Protein 3M3H (pdb70)

Foldseek 3Di:
DPLVLQLVLLVVCVVQVQKAAQLLDWDQDPVRFTDRMDGHCVSCVVPVVSLLSLLVLLLVVCCVQVVQAAEEEPCVPVSSVSNCVVVVHHYWYPVVDIGGDQAAAHEYEYEYAEQEQQVSVVSNVVSSVVRRYHYSAYEYAEYAQAPNNVVNCVVVVHDYYHSYYLVSNLVSCCVVVVDHPLSSQLSVVCSDPVRDCVSSVD

Nearest PDB structures (foldseek):
  3m3h-assembly1_A-2  TM=1.005E+00  e=3.760E-42  Bacillus anthracis str. 'Ames Ancestor'
  4rv4-assembly1_A  TM=9.865E-01  e=1.677E-37  Bacillus anthracis
  4rv4-assembly1_B  TM=9.827E-01  e=1.376E-36  Bacillus anthracis
  4rv4-assembly2_C-2  TM=9.744E-01  e=1.750E-36  Bacillus anthracis
  3dez-assembly1_B  TM=9.636E-01  e=2.095E-22  Streptococcus mutans

B-factor: mean 24.97, std 6.18, range [10.39, 59.65]

Sequence (202 aa):
QSNAMKKEIASSHLLEIGAVFLQPNDPFTWSSGMKSPIYCDNRLTLSYPKVRQTIAAGLEELIKEHFPTVEVIAGTGIAHHAAWVSSDRRMDLPMCYVRNQIEGKAEEKGQKVVVVEDDLISSTGGSSAITCVEALREAGCEVLGIVSIFTYELEAGKKEKLEAANNVASYSLLSDYSALTEEVAAEKGIIGQAETKKLQEWRKNPADEAWITA

InterPro domains:
  IPR000836 Phosphoribosyltransferase domain [PF00156] (50-152)
  IPR000836 Phosphoribosyltransferase domain [cd06223] (54-171)
  IPR004467 Orotate phosphoribosyl transferase domain [TIGR00336] (8-175)
  IPR023031 Orotate phosphoribosyltransferase [MF_01208] (1-210)
  IPR029057 Phosphoribosyltransferase-like [G3DSA:3.40.50.2020] (1-210)
  IPR029057 Phosphoribosyltransferase-like [SSF53271] (9-204)

Structure (mmCIF, N/CA/C/O backbone):
data_3M3H
#
_entry.id   3M3H
#
_cell.length_a   56.762
_cell.length_b   56.762
_cell.length_c   113.708
_cell.angle_alpha   90.00
_cell.angle_beta   90.00
_cell.angle_gamma   90.00
#
_symmetry.space_group_name_H-M   'P 41 21 2'
#
loop_
_entity.id
_entity.type
_entity.pdbx_description
1 polymer 'Orotate phosphoribosyltransferase'
2 non-polymer 'CHLORIDE ION'
3 water water
#
loop_
_atom_site.group_PDB
_atom_site.id
_atom_site.type_symbol
_atom_site.label_atom_id
_atom_site.label_alt_id
_atom_site.label_comp_id
_atom_site.label_asym_id
_atom_site.label_entity_id
_atom_site.label_seq_id
_atom_site.pdbx_PDB_ins_code
_atom_site.Cartn_x
_atom_site.Cartn_y
_atom_site.Cartn_z
_atom_site.occupancy
_atom_site.B_iso_or_equiv
_atom_site.auth_seq_id
_atom_site.auth_comp_id
_atom_site.auth_asym_id
_atom_site.auth_atom_id
_atom_site.pdbx_PDB_model_num
ATOM 1 N N . GLN A 1 21 ? 19.509 7.209 26.859 1.00 44.70 -3 GLN A N 1
ATOM 2 C CA . GLN A 1 21 ? 18.824 7.983 25.783 1.00 44.74 -3 GLN A CA 1
ATOM 3 C C . GLN A 1 21 ? 17.325 7.672 25.801 1.00 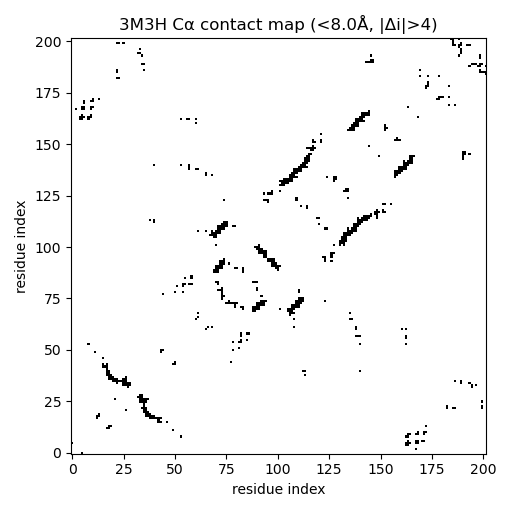44.45 -3 GLN A C 1
ATOM 4 O O . GLN A 1 21 ? 16.872 6.839 26.592 1.00 44.74 -3 GLN A O 1
ATOM 10 N N . SER A 1 22 ? 16.563 8.355 24.944 1.00 43.58 -2 SER A N 1
ATOM 11 C CA . SER A 1 22 ? 15.108 8.173 24.849 1.00 42.83 -2 SER A CA 1
ATOM 12 C C . SER A 1 22 ? 14.410 8.107 26.229 1.00 41.97 -2 SER A C 1
ATOM 13 O O . SER A 1 22 ? 14.691 8.925 27.103 1.00 41.44 -2 SER A O 1
ATOM 16 N N . ASN A 1 23 ? 13.516 7.136 26.424 1.00 40.82 -1 ASN A N 1
ATOM 17 C CA . ASN A 1 23 ? 12.745 7.022 27.678 1.00 39.51 -1 ASN A CA 1
ATOM 18 C C . ASN A 1 23 ? 13.583 7.057 28.954 1.00 37.44 -1 ASN A C 1
ATOM 19 O O . ASN A 1 23 ? 13.166 7.642 29.948 1.00 35.88 -1 ASN A O 1
ATOM 24 N N . ALA A 1 24 ? 14.749 6.416 28.928 1.00 35.43 0 ALA A N 1
ATOM 25 C CA . ALA A 1 24 ? 15.640 6.424 30.085 1.00 33.82 0 ALA A CA 1
ATOM 26 C C . ALA A 1 24 ? 16.093 7.857 30.380 1.00 31.88 0 ALA A C 1
ATOM 27 O O . ALA A 1 24 ? 16.054 8.297 31.526 1.00 31.43 0 ALA A O 1
ATOM 29 N N . MET A 1 25 ? 16.520 8.572 29.339 1.00 29.72 1 MET A N 1
ATOM 30 C CA . MET A 1 25 ? 16.974 9.952 29.487 1.00 28.25 1 MET A CA 1
ATOM 31 C C . MET A 1 25 ? 15.823 10.823 29.975 1.00 25.78 1 MET A C 1
ATOM 32 O O . MET A 1 25 ? 16.007 11.664 30.845 1.00 25.13 1 MET A O 1
ATOM 37 N N . LYS A 1 26 ? 14.639 10.641 29.396 1.00 23.95 2 LYS A N 1
ATOM 38 C CA . LYS A 1 26 ? 13.492 11.459 29.798 1.00 22.68 2 LYS A CA 1
ATOM 39 C C . LYS A 1 26 ? 13.165 11.295 31.276 1.00 21.72 2 LYS A C 1
ATOM 40 O O . LYS A 1 26 ? 12.850 12.273 31.940 1.00 21.27 2 LYS A O 1
ATOM 46 N N . LYS A 1 27 ? 13.229 10.067 31.789 1.00 22.44 3 LYS A N 1
ATOM 47 C CA . LYS A 1 27 ? 12.914 9.850 33.210 1.00 22.22 3 LYS A CA 1
ATOM 48 C C . LYS A 1 27 ? 14.041 10.348 34.099 1.00 22.38 3 LYS A C 1
ATOM 49 O O . LYS A 1 27 ? 13.787 10.949 35.119 1.00 21.59 3 LYS A O 1
ATOM 55 N N . GLU A 1 28 ? 15.287 10.149 33.677 1.00 22.60 4 GLU A N 1
ATOM 56 C CA . GLU A 1 28 ? 16.425 10.624 34.454 1.00 23.25 4 GLU A CA 1
ATOM 57 C C . GLU A 1 28 ? 16.433 12.137 34.549 1.00 21.02 4 GLU A C 1
ATOM 58 O O . GLU A 1 28 ? 16.638 12.706 35.615 1.00 20.14 4 GLU A O 1
ATOM 64 N N . ILE A 1 29 ? 16.187 12.807 33.430 1.00 19.35 5 ILE A N 1
ATOM 65 C CA . ILE A 1 29 ? 16.150 14.243 33.445 1.00 18.46 5 ILE A CA 1
ATOM 66 C C . ILE A 1 29 ? 14.960 14.743 34.269 1.00 17.62 5 ILE A C 1
ATOM 67 O O . ILE A 1 29 ? 15.107 15.663 35.060 1.00 17.27 5 ILE A O 1
ATOM 72 N N . ALA A 1 30 ? 13.789 14.136 34.114 1.00 17.33 6 ALA A N 1
ATOM 73 C CA . ALA A 1 30 ? 12.639 14.539 34.935 1.00 17.93 6 ALA A CA 1
ATOM 74 C C . ALA A 1 30 ? 12.960 14.407 36.426 1.00 18.88 6 ALA A C 1
ATOM 75 O O . ALA A 1 30 ? 12.596 15.266 37.212 1.00 19.23 6 ALA A O 1
ATOM 77 N N A SER A 1 31 ? 13.638 13.327 36.801 0.50 19.39 7 SER A N 1
ATOM 78 N N B SER A 1 31 ? 13.632 13.321 36.802 0.50 19.50 7 SER A N 1
ATOM 79 C CA A SER A 1 31 ? 14.005 13.109 38.198 0.50 19.89 7 SER A CA 1
ATOM 80 C CA B SER A 1 31 ? 14.013 13.103 38.199 0.50 20.12 7 SER A CA 1
ATOM 81 C C A SER A 1 31 ? 14.859 14.270 38.707 0.50 19.77 7 SER A C 1
ATOM 82 C C B SER A 1 31 ? 14.859 14.270 38.705 0.50 19.89 7 SER A C 1
ATOM 83 O O A SER A 1 31 ? 14.603 14.823 39.779 0.50 19.53 7 SER A O 1
ATOM 84 O O B SER A 1 31 ? 14.596 14.827 39.774 0.50 19.66 7 SER A O 1
ATOM 89 N N . HIS A 1 32 ? 15.874 14.634 37.934 1.00 19.69 8 HIS A N 1
ATOM 90 C CA . HIS A 1 32 ? 16.747 15.744 38.304 1.00 20.53 8 HIS A CA 1
ATOM 91 C C . HIS A 1 32 ? 15.970 17.046 38.409 1.00 19.57 8 HIS A C 1
ATOM 92 O O . HIS A 1 32 ? 16.173 17.812 39.353 1.00 19.91 8 HIS A O 1
ATOM 99 N N . LEU A 1 33 ? 15.092 17.320 37.438 1.00 19.46 9 LEU A N 1
ATOM 100 C CA . LEU A 1 33 ? 14.331 18.572 37.459 1.00 19.52 9 LEU A CA 1
ATOM 101 C C . LEU A 1 33 ? 13.457 18.680 38.707 1.00 20.32 9 LEU A C 1
ATOM 102 O O . LEU A 1 33 ? 13.350 19.744 39.314 1.00 21.33 9 LEU A O 1
ATOM 107 N N . LEU A 1 34 ? 12.834 17.577 39.090 1.00 20.53 10 LEU A N 1
ATOM 108 C CA . LEU A 1 34 ? 12.041 17.542 40.309 1.00 21.24 10 LEU A CA 1
ATOM 109 C C . LEU A 1 34 ? 12.935 17.731 41.539 1.00 22.50 10 LEU A C 1
ATOM 110 O O . LEU A 1 34 ? 12.618 18.526 42.444 1.00 22.76 10 LEU A O 1
ATOM 115 N N . GLU A 1 35 ? 14.045 17.005 41.562 1.00 23.58 11 GLU A N 1
ATOM 116 C CA . GLU A 1 35 ? 14.989 17.046 42.681 1.00 24.97 11 GLU A CA 1
ATOM 117 C C . GLU A 1 35 ? 15.580 18.435 42.950 1.00 25.35 11 GLU A C 1
ATOM 118 O O . GLU A 1 35 ? 15.706 18.856 44.119 1.00 26.49 11 GLU A O 1
ATOM 124 N N . ILE A 1 36 ? 15.895 19.179 41.902 1.00 24.87 12 ILE A N 1
ATOM 125 C CA . ILE A 1 36 ? 16.477 20.507 42.091 1.00 26.16 12 ILE A CA 1
ATOM 126 C C . ILE A 1 36 ? 15.426 21.623 42.184 1.00 26.53 12 ILE A C 1
ATOM 127 O O . ILE A 1 36 ? 15.776 22.780 42.398 1.00 28.91 12 ILE A O 1
ATOM 132 N N . GLY A 1 37 ? 14.151 21.285 42.021 1.00 26.35 13 GLY A N 1
ATOM 133 C CA . GLY A 1 37 ? 13.069 22.273 42.106 1.00 26.02 13 GLY A CA 1
ATOM 134 C C . GLY A 1 37 ? 12.849 23.103 40.852 1.00 25.74 13 GLY A C 1
ATOM 135 O O . GLY A 1 37 ? 12.270 24.190 40.922 1.00 27.52 13 GLY A O 1
ATOM 136 N N . ALA A 1 38 ? 13.303 22.602 39.704 1.00 24.14 14 ALA A N 1
ATOM 137 C CA . ALA A 1 38 ? 13.129 23.288 38.431 1.00 23.53 14 ALA A CA 1
ATOM 138 C C . ALA A 1 38 ? 11.727 23.044 37.850 1.00 23.20 14 ALA A C 1
ATOM 139 O O . ALA A 1 38 ? 11.289 23.755 36.950 1.00 23.82 14 ALA A O 1
ATOM 141 N N . VAL A 1 39 ? 11.042 22.003 38.322 1.00 23.08 15 VAL A N 1
ATOM 142 C CA . VAL A 1 39 ? 9.638 21.775 37.932 1.00 23.23 15 VAL A CA 1
ATOM 143 C C . VAL A 1 39 ? 8.864 21.491 39.214 1.00 24.53 15 VAL A C 1
ATOM 144 O O . VAL A 1 39 ? 9.335 20.710 40.042 1.00 23.92 15 VAL A O 1
ATOM 148 N N . PHE A 1 40 ? 7.724 22.168 39.403 1.00 25.31 16 PHE A N 1
ATOM 149 C CA . PHE A 1 40 ? 6.870 21.955 40.578 1.00 26.87 16 PHE A CA 1
ATOM 150 C C . PHE A 1 40 ? 5.547 21.380 40.126 1.00 25.55 16 PHE A C 1
ATOM 151 O O . PHE A 1 40 ? 5.051 21.734 39.051 1.00 23.74 16 PHE A O 1
ATOM 159 N N . LEU A 1 41 ? 4.952 20.531 40.969 1.00 25.31 17 LEU A N 1
ATOM 160 C CA . LEU A 1 41 ? 3.622 19.976 40.723 1.00 25.57 17 LEU A CA 1
ATOM 161 C C . LEU A 1 41 ? 2.741 20.190 41.938 1.00 26.06 17 LEU A C 1
ATOM 162 O O . LEU A 1 41 ? 3.136 19.865 43.060 1.00 27.00 17 LEU A O 1
ATOM 167 N N . GLN A 1 42 ? 1.544 20.705 41.705 1.00 25.53 18 GLN A N 1
ATOM 168 C CA . GLN A 1 42 ? 0.551 20.931 42.752 1.00 25.82 18 GLN A CA 1
ATOM 169 C C . GLN A 1 42 ? -0.845 20.724 42.148 1.00 24.41 18 GLN A C 1
ATOM 170 O O . GLN A 1 42 ? -1.623 21.663 42.055 1.00 22.99 18 GLN A O 1
ATOM 176 N N . PRO A 1 43 ? -1.174 19.488 41.732 1.00 23.67 19 PRO A N 1
ATOM 177 C CA . PRO A 1 43 ? -2.478 19.275 41.102 1.00 23.30 19 PRO A CA 1
ATOM 178 C C . PRO A 1 43 ? -3.699 19.510 42.019 1.00 23.18 19 PRO A C 1
ATOM 179 O O . PRO A 1 43 ? -4.773 19.850 41.530 1.00 22.69 19 PRO A O 1
ATOM 183 N N . ASN A 1 44 ? -3.530 19.330 43.326 1.00 22.95 20 ASN A N 1
ATOM 184 C CA . ASN A 1 44 ? -4.631 19.537 44.285 1.00 24.62 20 ASN A CA 1
ATOM 185 C C . ASN A 1 44 ? -4.768 20.976 44.767 1.00 25.01 20 ASN A C 1
ATOM 186 O O . ASN A 1 44 ? -5.740 21.310 45.437 1.00 24.82 20 ASN A O 1
ATOM 191 N N . ASP A 1 45 ? -3.812 21.829 44.392 1.00 25.92 21 ASP A N 1
ATOM 192 C CA . ASP A 1 45 ? -3.789 23.236 44.799 1.00 26.67 21 ASP A CA 1
ATOM 193 C C . ASP A 1 45 ? -3.189 24.012 43.633 1.00 25.49 21 ASP A C 1
ATOM 194 O O . ASP A 1 45 ? -2.030 24.430 43.669 1.00 25.74 21 ASP A O 1
ATOM 199 N N . PRO A 1 46 ? -3.984 24.189 42.585 1.00 24.80 22 PRO A N 1
ATOM 200 C CA . PRO A 1 46 ? -3.488 24.754 41.330 1.00 23.86 22 PRO A CA 1
ATOM 201 C C . PRO A 1 46 ? -2.725 26.060 41.436 1.00 23.29 22 PRO A C 1
ATOM 202 O O . PRO A 1 46 ? -3.102 26.936 42.236 1.00 22.75 22 PRO A O 1
ATOM 206 N N . PHE A 1 47 ? -1.670 26.177 40.625 1.00 21.16 23 PHE A N 1
ATOM 207 C CA . PHE A 1 47 ? -0.919 27.416 40.485 1.00 21.18 23 PHE A CA 1
ATOM 208 C C . PHE A 1 47 ? -1.744 28.306 39.580 1.00 21.08 23 PHE A C 1
ATOM 209 O O . PHE A 1 47 ? -2.574 27.816 38.835 1.00 19.47 23 PHE A O 1
ATOM 217 N N . THR A 1 48 ? -1.507 29.609 39.645 1.00 21.22 24 THR A N 1
ATOM 218 C CA . THR A 1 48 ? -2.086 30.549 38.699 1.00 20.94 24 THR A CA 1
ATOM 219 C C . THR A 1 48 ? -0.907 31.148 37.949 1.00 20.90 24 THR A C 1
ATOM 220 O O . THR A 1 48 ? -0.064 31.799 38.546 1.00 20.63 24 THR A O 1
ATOM 224 N N . TRP A 1 49 ? -0.823 30.891 36.648 1.00 19.93 25 TRP A N 1
ATOM 225 C CA . TRP A 1 49 ? 0.238 31.436 35.825 1.00 19.87 25 TRP A CA 1
ATOM 226 C C . TRP A 1 49 ? 0.053 32.947 35.592 1.00 20.86 25 TRP A C 1
ATOM 227 O O . TRP A 1 49 ? -0.998 33.512 35.862 1.00 20.99 25 TRP A O 1
ATOM 238 N N . SER A 1 50 ? 1.071 33.598 35.037 1.00 21.80 26 SER A N 1
ATOM 239 C CA . SER A 1 50 ? 0.993 35.042 34.817 1.00 23.12 26 SER A CA 1
ATOM 240 C C . SER A 1 50 ? -0.164 35.434 33.880 1.00 23.67 26 SER A C 1
ATOM 241 O O . SER A 1 50 ? -0.644 36.557 33.921 1.00 23.47 26 SER A O 1
ATOM 244 N N . SER A 1 51 ? -0.621 34.497 33.058 1.00 23.72 27 SER A N 1
ATOM 245 C CA . SER A 1 51 ? -1.726 34.766 32.134 1.00 23.90 27 SER A CA 1
ATOM 246 C C . SER A 1 51 ? -3.061 34.731 32.868 1.00 24.41 27 SER A C 1
ATOM 247 O O . SER A 1 51 ? -4.079 35.264 32.386 1.00 24.74 27 SER A O 1
ATOM 250 N N . GLY A 1 52 ? -3.044 34.129 34.051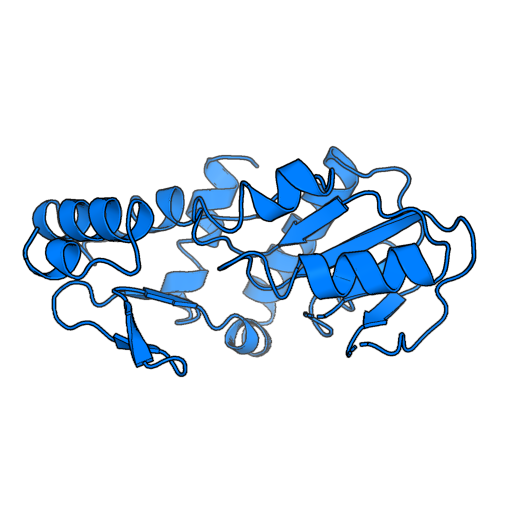 1.00 23.52 28 GLY A N 1
ATOM 251 C CA . GLY A 1 52 ? -4.235 33.952 34.871 1.00 24.21 28 GLY A CA 1
ATOM 252 C C . GLY A 1 52 ? -4.734 32.519 34.783 1.00 24.33 28 GLY A C 1
ATOM 253 O O . GLY A 1 52 ? -5.658 32.132 35.497 1.00 25.29 28 GLY A O 1
ATOM 254 N N . MET A 1 53 ? -4.120 31.720 33.918 1.00 24.14 29 MET A N 1
ATOM 255 C CA . MET A 1 53 ? -4.554 30.341 33.756 1.00 24.54 29 MET A CA 1
ATOM 256 C C . MET A 1 53 ? -4.115 29.475 34.921 1.00 23.21 29 MET A C 1
ATOM 257 O O . MET A 1 53 ? -2.988 29.589 35.399 1.00 23.71 29 MET A O 1
ATOM 262 N N . LYS A 1 54 ? -5.024 28.615 35.375 1.00 22.98 30 LYS A N 1
ATOM 263 C CA . LYS A 1 54 ? -4.734 27.683 36.456 1.00 23.16 30 LYS A CA 1
ATOM 264 C C . LYS A 1 54 ? -3.955 26.501 35.868 1.00 21.91 30 LYS A C 1
ATOM 265 O O . LYS A 1 54 ? -4.236 26.058 34.770 1.00 23.67 30 LYS A O 1
ATOM 271 N N . SER A 1 55 ? -2.988 25.989 36.611 1.00 20.22 31 SER A N 1
ATOM 272 C CA . SER A 1 55 ? -2.173 24.895 36.150 1.00 19.53 31 SER A CA 1
ATOM 273 C C . SER A 1 55 ? -1.690 24.044 37.302 1.00 18.99 31 SER A C 1
ATOM 274 O O . SER A 1 55 ? -1.422 24.551 38.399 1.00 19.68 31 SER A O 1
ATOM 277 N N . PRO A 1 56 ? -1.569 22.738 37.068 1.00 18.72 32 PRO A N 1
ATOM 278 C CA . PRO A 1 56 ? -1.019 21.864 38.113 1.00 19.15 32 PRO A CA 1
ATOM 279 C C . PRO A 1 56 ? 0.506 21.834 38.080 1.00 19.65 32 PRO A C 1
ATOM 280 O O . PRO A 1 56 ? 1.134 21.206 38.941 1.00 20.51 32 PRO A O 1
ATOM 284 N N . ILE A 1 57 ? 1.091 22.511 37.101 1.00 19.57 33 ILE A N 1
ATOM 285 C CA . ILE A 1 57 ? 2.540 22.450 36.893 1.00 19.00 33 ILE A CA 1
ATOM 286 C C . ILE A 1 57 ? 3.176 23.800 36.568 1.00 19.26 33 ILE A C 1
ATOM 287 O O . ILE A 1 57 ? 2.546 24.689 35.996 1.00 18.22 33 ILE A O 1
ATOM 292 N N . TYR A 1 58 ? 4.416 23.961 36.988 1.00 18.92 34 TYR A N 1
ATOM 293 C CA . TYR A 1 58 ? 5.216 25.102 36.576 1.00 19.59 34 TYR A CA 1
ATOM 294 C C . TYR A 1 58 ? 6.650 24.648 36.397 1.00 21.28 34 TYR A C 1
ATOM 295 O O . TYR A 1 58 ? 7.185 23.906 37.228 1.00 22.09 34 TYR A O 1
ATOM 304 N N . CYS A 1 59 ? 7.254 25.100 35.299 1.00 21.87 35 CYS A N 1
ATOM 305 C CA . CYS A 1 59 ? 8.642 24.767 34.986 1.00 23.80 35 CYS A CA 1
ATOM 306 C C . CYS A 1 59 ? 9.461 26.047 34.915 1.00 22.88 35 CYS A C 1
ATOM 307 O O . CYS A 1 59 ? 9.076 27.004 34.239 1.00 23.15 35 CYS A O 1
ATOM 310 N N . ASP A 1 60 ? 10.540 26.113 35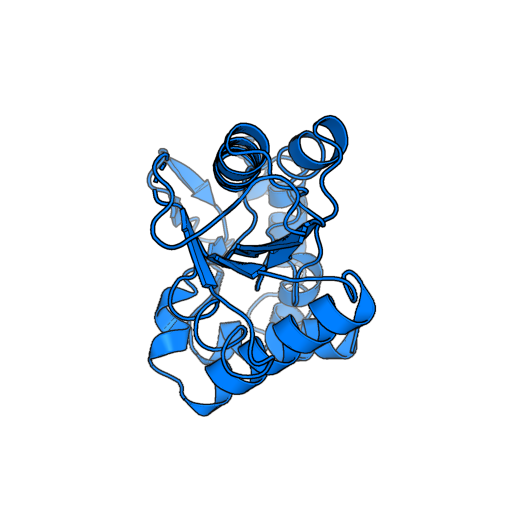.691 1.00 22.84 36 ASP A N 1
ATOM 311 C CA . ASP A 1 60 ? 11.471 27.236 35.586 1.00 23.57 36 ASP A CA 1
ATOM 312 C C . ASP A 1 60 ? 12.894 26.691 35.511 1.00 21.90 36 ASP A C 1
ATOM 313 O O . ASP A 1 60 ? 13.561 26.456 36.519 1.00 20.97 36 ASP A O 1
ATOM 318 N N . ASN A 1 61 ? 13.350 26.467 34.285 1.00 22.28 37 ASN A N 1
ATOM 319 C CA . ASN A 1 61 ? 14.679 25.937 34.077 1.00 22.14 37 ASN A CA 1
ATOM 320 C C . ASN A 1 61 ? 15.790 26.926 34.343 1.00 21.86 37 ASN A C 1
ATOM 321 O O . ASN A 1 61 ? 16.956 26.569 34.226 1.00 22.08 37 ASN A O 1
ATOM 326 N N . ARG A 1 62 ? 15.460 28.170 34.695 1.00 21.45 38 ARG A N 1
ATOM 327 C CA . ARG A 1 62 ? 16.506 29.115 35.079 1.00 21.97 38 ARG A CA 1
ATOM 328 C C . ARG A 1 62 ? 17.217 28.581 36.330 1.00 21.34 38 ARG A C 1
ATOM 329 O O . ARG A 1 62 ? 18.390 28.872 36.563 1.00 19.25 38 ARG A O 1
ATOM 337 N N . LEU A 1 63 ? 16.521 27.763 37.114 1.00 22.56 39 LEU A N 1
ATOM 338 C CA . LEU A 1 63 ? 17.105 27.213 38.338 1.00 23.88 39 LEU A CA 1
ATOM 339 C C . LEU A 1 63 ? 18.246 26.234 38.056 1.00 24.04 39 LEU A C 1
ATOM 340 O O . LEU A 1 63 ? 19.114 26.024 38.916 1.00 23.28 39 LEU A O 1
ATOM 345 N N . THR A 1 64 ? 18.273 25.648 36.864 1.00 23.86 40 THR A N 1
ATOM 346 C CA . THR A 1 64 ? 19.354 24.728 36.519 1.00 24.95 40 THR A CA 1
ATOM 347 C C . THR A 1 64 ? 20.709 25.437 36.502 1.00 24.58 40 THR A C 1
ATOM 348 O O . THR A 1 64 ? 21.750 24.787 36.598 1.00 25.56 40 THR A O 1
ATOM 352 N N . LEU A 1 65 ? 20.695 26.759 36.350 1.00 24.29 41 LEU A N 1
ATOM 353 C CA . LEU A 1 65 ? 21.949 27.518 36.339 1.00 24.28 41 LEU A CA 1
ATOM 354 C C . LEU A 1 65 ? 22.762 27.341 37.625 1.00 23.96 41 LEU A C 1
ATOM 355 O O . LEU A 1 65 ? 23.995 27.425 37.592 1.00 23.84 41 LEU A O 1
ATOM 360 N N . SER A 1 66 ? 22.083 27.084 38.742 1.00 22.38 42 SER A N 1
ATOM 361 C CA . SER A 1 66 ? 22.734 26.953 40.046 1.00 23.07 42 SER A CA 1
ATOM 362 C C . SER A 1 66 ? 23.327 25.561 40.340 1.00 21.95 42 SER A C 1
ATOM 363 O O . SER A 1 66 ? 23.946 25.357 41.390 1.00 21.89 42 SER A O 1
ATOM 366 N N . TYR A 1 67 ? 23.116 24.621 39.426 1.00 20.91 43 TYR A N 1
ATOM 367 C CA . TYR A 1 67 ? 23.498 23.213 39.589 1.00 21.03 43 TYR A CA 1
ATOM 368 C C . TYR A 1 67 ? 24.509 22.816 38.512 1.00 21.71 43 TYR A C 1
ATOM 369 O O . TYR A 1 67 ? 24.118 22.382 37.417 1.00 20.90 43 TYR A O 1
ATOM 378 N N . PRO A 1 68 ? 25.806 22.956 38.828 1.00 21.28 44 PRO A N 1
ATOM 379 C CA . PRO A 1 68 ? 26.838 22.723 37.793 1.00 22.37 44 PRO A CA 1
ATOM 380 C C . PRO A 1 68 ? 26.818 21.348 37.123 1.00 23.26 44 PRO A C 1
ATOM 381 O O . PRO A 1 68 ? 27.042 21.244 35.906 1.00 24.24 44 PRO A O 1
ATOM 385 N N . LYS A 1 69 ? 26.514 20.295 37.867 1.00 22.01 45 LYS A N 1
ATOM 386 C CA . LYS A 1 69 ? 26.544 18.984 37.255 1.00 22.73 45 LYS A CA 1
ATOM 387 C C . LYS A 1 69 ? 25.250 18.708 36.516 1.00 21.99 45 LYS A C 1
ATOM 388 O O . LYS A 1 69 ? 25.264 18.213 35.403 1.00 21.82 45 LYS A O 1
ATOM 394 N N . VAL A 1 70 ? 24.121 19.033 37.131 1.00 20.13 46 VAL A N 1
ATOM 395 C CA . VAL A 1 70 ? 22.834 18.801 36.463 1.00 20.71 46 VAL A CA 1
ATOM 396 C C . VAL A 1 70 ? 22.742 19.586 35.159 1.00 20.86 46 VAL A C 1
ATOM 397 O O . VAL A 1 70 ? 22.290 19.057 34.130 1.00 20.92 46 VAL A O 1
ATOM 401 N N . ARG A 1 71 ? 23.193 20.837 35.171 1.00 20.78 47 ARG A N 1
ATOM 402 C CA . ARG A 1 71 ? 23.102 21.664 33.966 1.00 21.21 47 ARG A CA 1
ATOM 403 C C . ARG A 1 71 ? 24.003 21.094 32.881 1.00 21.91 47 ARG A C 1
ATOM 404 O O . ARG A 1 71 ? 23.671 21.209 31.717 1.00 21.15 47 ARG A O 1
ATOM 412 N N . GLN A 1 72 ? 25.138 20.490 33.262 1.00 22.32 48 GLN A N 1
ATOM 413 C CA . GLN A 1 72 ? 26.057 19.854 32.283 1.00 23.62 48 GLN A CA 1
ATOM 414 C C . GLN A 1 72 ? 25.433 18.592 31.672 1.00 22.92 48 GLN A C 1
ATOM 415 O O . GLN A 1 72 ? 25.609 18.298 30.474 1.00 22.99 48 GLN A O 1
ATOM 421 N N . THR A 1 73 ? 24.705 17.847 32.502 1.00 21.76 49 THR A N 1
ATOM 422 C CA . THR A 1 73 ? 24.013 16.632 32.059 1.00 21.54 49 THR A CA 1
ATOM 423 C C . THR A 1 73 ? 22.947 17.058 31.057 1.00 21.64 49 THR A C 1
ATOM 424 O O . THR A 1 73 ? 22.754 16.403 30.036 1.00 21.64 49 THR A O 1
ATOM 428 N N . ILE A 1 74 ? 22.280 18.182 31.343 1.00 20.15 50 ILE A N 1
ATOM 429 C CA . ILE A 1 74 ? 21.277 18.717 30.422 1.00 20.47 50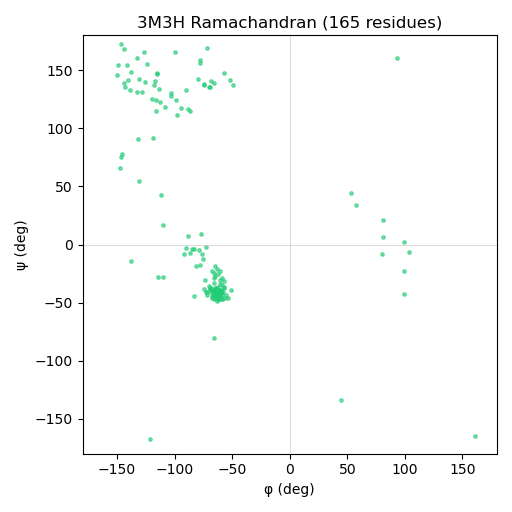 ILE A CA 1
ATOM 430 C C . ILE A 1 74 ? 21.939 19.174 29.121 1.00 20.79 50 ILE A C 1
ATOM 431 O O . ILE A 1 74 ? 21.476 18.837 28.029 1.00 21.28 50 ILE A O 1
ATOM 436 N N . ALA A 1 75 ? 23.038 19.910 29.218 1.00 21.48 51 ALA A N 1
ATOM 437 C CA . ALA A 1 75 ? 23.685 20.409 28.007 1.00 22.14 51 ALA A CA 1
ATOM 438 C C . ALA A 1 75 ? 24.197 19.245 27.173 1.00 22.03 51 ALA A C 1
ATOM 439 O O . ALA A 1 75 ? 24.112 19.270 25.946 1.00 22.22 51 ALA A O 1
ATOM 441 N N . ALA A 1 76 ? 24.722 18.213 27.818 1.00 20.68 52 ALA A N 1
ATOM 442 C CA . ALA A 1 76 ? 25.204 17.034 27.085 1.00 21.82 52 ALA A CA 1
ATOM 443 C C . ALA A 1 76 ? 24.046 16.327 26.375 1.00 21.20 52 ALA A C 1
ATOM 444 O O . ALA A 1 76 ? 24.186 15.852 25.247 1.00 21.34 52 ALA A O 1
ATOM 446 N N . GLY A 1 77 ? 22.888 16.292 27.035 1.00 20.83 53 GLY A N 1
ATOM 447 C CA . GLY A 1 77 ? 21.702 15.700 26.469 1.00 20.73 53 GLY A CA 1
ATOM 448 C C . GLY A 1 77 ? 21.209 16.475 25.272 1.00 21.25 53 GLY A C 1
ATOM 449 O O . GLY A 1 77 ? 20.809 15.867 24.274 1.00 19.69 53 GLY A O 1
ATOM 450 N N . LEU A 1 78 ? 21.237 17.816 25.365 1.00 20.33 54 LEU A N 1
ATOM 451 C CA . LEU A 1 78 ? 20.803 18.665 24.235 1.00 20.31 54 LEU A CA 1
ATOM 452 C C . LEU A 1 78 ? 21.747 18.450 23.053 1.00 20.24 54 LEU A C 1
ATOM 453 O O . LEU A 1 78 ? 21.314 18.346 21.916 1.00 20.14 54 LEU A O 1
ATOM 458 N N . GLU A 1 79 ? 23.039 18.388 23.345 1.00 20.13 55 GLU A N 1
ATOM 459 C CA . GLU A 1 79 ? 24.051 18.133 22.313 1.00 21.09 55 GLU A CA 1
ATOM 460 C C . GLU A 1 79 ? 23.786 16.800 21.632 1.00 21.02 55 GLU A C 1
ATOM 461 O O . GLU A 1 79 ? 23.889 16.692 20.401 1.00 20.28 55 GLU A O 1
ATOM 467 N N . GLU A 1 80 ? 23.452 15.779 22.421 1.00 21.43 56 GLU A N 1
ATOM 468 C CA . GLU A 1 80 ? 23.163 14.455 21.873 1.00 21.65 56 GLU A CA 1
ATOM 469 C C . GLU A 1 80 ? 21.923 14.522 20.979 1.00 20.56 56 GLU A C 1
ATOM 470 O O . GLU A 1 80 ? 21.925 13.940 19.897 1.00 20.89 56 GLU A O 1
ATOM 476 N N . LEU A 1 81 ? 20.873 15.232 21.408 1.00 20.31 57 LEU A N 1
ATOM 477 C CA . LEU A 1 81 ? 19.692 15.398 20.538 1.00 19.49 57 LEU A CA 1
ATOM 478 C C . LEU A 1 81 ? 20.072 16.056 19.202 1.00 20.42 57 LEU A C 1
ATOM 479 O O . LEU A 1 81 ? 19.569 15.670 18.149 1.00 19.21 57 LEU A O 1
ATOM 484 N N . ILE A 1 82 ? 20.953 17.053 19.241 1.00 20.06 58 ILE A N 1
ATOM 485 C CA . ILE A 1 82 ? 21.369 17.761 18.008 1.00 19.91 58 ILE A CA 1
ATOM 486 C C . ILE A 1 82 ? 22.167 16.829 17.098 1.00 20.52 58 ILE A C 1
ATOM 487 O O . ILE A 1 82 ? 21.932 16.776 15.906 1.00 20.74 58 ILE A O 1
ATOM 492 N N . LYS A 1 83 ? 23.094 16.073 17.675 1.00 21.10 59 LYS A N 1
ATOM 493 C CA . LYS A 1 83 ? 23.891 15.123 16.903 1.00 22.28 59 LYS A CA 1
ATOM 494 C C . LYS A 1 83 ? 23.020 14.034 16.287 1.00 21.62 59 LYS A C 1
ATOM 495 O O . LYS A 1 83 ? 23.261 13.584 15.165 1.00 23.15 59 LYS A O 1
ATOM 501 N N . GLU A 1 84 ? 22.014 13.601 17.038 1.00 21.46 60 GLU A N 1
ATOM 502 C CA . GLU A 1 84 ? 21.106 12.555 16.600 1.00 20.30 60 GLU A CA 1
ATOM 503 C C . GLU A 1 84 ? 20.169 13.008 15.512 1.00 20.58 60 GLU A C 1
ATOM 504 O O . GLU A 1 84 ? 19.906 12.270 14.560 1.00 20.30 60 GLU A O 1
ATOM 510 N N . HIS A 1 85 ? 19.627 14.209 15.669 1.00 19.81 61 HIS A N 1
ATOM 511 C CA . HIS A 1 85 ? 18.560 14.669 14.794 1.00 19.29 61 HIS A CA 1
ATOM 512 C C . HIS A 1 85 ? 18.896 15.797 13.813 1.00 19.08 61 HIS A C 1
ATOM 513 O O . HIS A 1 85 ? 18.228 15.897 12.782 1.00 19.49 61 HIS A O 1
ATOM 520 N N . PHE A 1 86 ? 19.862 16.654 14.157 1.00 19.88 62 PHE A N 1
ATOM 521 C CA . PHE A 1 86 ? 20.228 17.835 13.350 1.00 20.31 62 PHE A CA 1
ATOM 522 C C . PHE A 1 86 ? 21.748 17.901 13.145 1.00 21.86 62 PHE A C 1
ATOM 523 O O . PHE A 1 86 ? 22.378 18.930 13.438 1.00 21.36 62 PHE A O 1
ATOM 531 N N . PRO A 1 87 ? 22.344 16.813 12.618 1.00 23.19 63 PRO A N 1
ATOM 532 C CA . PRO A 1 87 ? 23.805 16.729 12.561 1.00 23.35 63 PRO A CA 1
ATOM 533 C C . PRO A 1 87 ? 24.541 17.728 11.675 1.00 23.74 63 PRO A C 1
ATOM 534 O O . PRO A 1 87 ? 25.743 17.926 11.889 1.00 23.48 63 PRO A O 1
ATOM 538 N N . THR A 1 88 ? 23.845 18.358 10.731 1.00 23.04 64 THR A N 1
ATOM 539 C CA . THR A 1 88 ? 24.466 19.335 9.822 1.00 23.26 64 THR A CA 1
ATOM 540 C C . THR A 1 88 ? 24.460 20.770 10.385 1.00 22.80 64 THR A C 1
ATOM 541 O O . THR A 1 88 ? 24.827 21.735 9.688 1.00 21.07 64 THR A O 1
ATOM 545 N N . VAL A 1 89 ? 24.048 20.902 11.644 1.00 22.26 65 VAL A N 1
ATOM 546 C CA . VAL A 1 89 ? 23.992 22.212 12.315 1.00 21.83 65 VAL A CA 1
ATOM 547 C C . VAL A 1 89 ? 25.291 23.016 12.166 1.00 21.82 65 VAL A C 1
ATOM 548 O O . VAL A 1 89 ? 26.409 22.471 12.250 1.00 21.62 65 VAL A O 1
ATOM 552 N N . GLU A 1 90 ? 25.129 24.309 11.898 1.00 21.13 66 GLU A N 1
ATOM 553 C CA . GLU A 1 90 ? 26.230 25.255 11.801 1.00 21.19 66 GLU A CA 1
ATOM 554 C C . GLU A 1 90 ? 26.221 26.322 12.887 1.00 21.25 66 GLU A C 1
ATOM 555 O O . GLU A 1 90 ? 27.282 26.881 13.208 1.00 21.96 66 GLU A O 1
ATOM 561 N N . VAL A 1 91 ? 25.036 26.659 13.402 1.00 19.90 67 VAL A N 1
ATOM 562 C CA . VAL A 1 91 ? 24.895 27.719 14.415 1.00 20.17 67 VAL A CA 1
ATOM 563 C C . VAL A 1 91 ? 23.863 27.312 15.463 1.00 20.20 67 VAL A C 1
ATOM 564 O O . VAL A 1 91 ? 22.847 26.697 15.126 1.00 20.08 67 VAL A O 1
ATOM 568 N N . ILE A 1 92 ? 24.133 27.648 16.724 1.00 20.13 68 ILE A N 1
ATOM 569 C CA . ILE A 1 92 ? 23.194 27.409 17.813 1.00 21.06 68 ILE A CA 1
ATOM 570 C C . ILE A 1 92 ? 22.519 28.741 18.177 1.00 21.56 68 ILE A C 1
ATOM 571 O O . ILE A 1 92 ? 23.208 29.734 18.426 1.00 22.23 68 ILE A O 1
ATOM 576 N N . ALA A 1 93 ? 21.180 28.774 18.210 1.00 21.11 69 ALA A N 1
ATOM 577 C CA . ALA A 1 93 ? 20.453 29.979 18.580 1.00 21.00 69 ALA A CA 1
ATOM 578 C C . ALA A 1 93 ? 19.720 29.784 19.906 1.00 23.23 69 ALA A C 1
ATOM 579 O O . ALA A 1 93 ? 18.927 28.879 20.042 1.00 24.11 69 ALA A O 1
ATOM 581 N N . GLY A 1 94 ? 19.995 30.619 20.892 1.00 24.93 70 GLY A N 1
ATOM 582 C CA . GLY A 1 94 ? 19.252 30.519 22.146 1.00 26.28 70 GLY A CA 1
ATOM 583 C C . GLY A 1 94 ? 18.142 31.555 22.239 1.00 28.25 70 GLY A C 1
ATOM 584 O O . GLY A 1 94 ? 18.099 32.494 21.452 1.00 27.81 70 GLY A O 1
ATOM 585 N N . THR A 1 95 ? 17.226 31.367 23.190 1.00 31.36 71 THR A N 1
ATOM 586 C CA . THR A 1 95 ? 16.130 32.302 23.422 1.00 33.70 71 THR A CA 1
ATOM 587 C C . THR A 1 95 ? 15.984 32.457 24.913 1.00 34.54 71 THR A C 1
ATOM 588 O O . THR A 1 95 ? 15.741 31.445 25.575 1.00 37.48 71 THR A O 1
ATOM 592 N N . GLY A 1 99 ? 17.722 29.909 28.302 1.00 39.39 75 GLY A N 1
ATOM 593 C CA . GLY A 1 99 ? 18.009 29.518 26.935 1.00 37.87 75 GLY A CA 1
ATOM 594 C C . GLY A 1 99 ? 19.374 29.970 26.443 1.00 36.27 75 GLY A C 1
ATOM 595 O O . GLY A 1 99 ? 20.047 29.197 25.756 1.00 38.04 75 GLY A O 1
ATOM 596 N N . ILE A 1 100 ? 19.752 31.209 26.755 1.00 35.10 76 ILE A N 1
ATOM 597 C CA . ILE A 1 100 ? 21.067 31.766 26.388 1.00 33.89 76 ILE A CA 1
ATOM 598 C C . ILE A 1 100 ? 22.165 30.961 27.078 1.00 30.38 76 ILE A C 1
ATOM 599 O O . ILE A 1 100 ? 23.127 30.563 26.445 1.00 26.32 76 ILE A O 1
ATOM 604 N N . ALA A 1 101 ? 22.019 30.728 28.378 1.00 27.92 77 ALA A N 1
ATOM 605 C CA . ALA A 1 101 ? 23.032 29.928 29.109 1.00 25.63 77 ALA A CA 1
ATOM 606 C C . ALA A 1 101 ? 23.152 28.515 28.529 1.00 24.26 77 ALA A C 1
ATOM 607 O O . ALA A 1 101 ? 24.251 28.005 28.322 1.00 22.65 77 ALA A O 1
ATOM 609 N N A HIS A 1 102 ? 22.039 27.823 28.290 0.50 23.71 78 HIS A N 1
ATOM 610 N N B HIS A 1 102 ? 22.006 27.891 28.293 0.50 24.06 78 HIS A N 1
ATOM 611 C CA A HIS A 1 102 ? 22.173 26.474 27.720 0.50 23.24 78 HIS A CA 1
ATOM 612 C CA B HIS A 1 102 ? 21.977 26.550 27.752 0.50 23.86 78 HIS A CA 1
ATOM 613 C C A HIS A 1 102 ? 22.671 26.489 26.286 0.50 23.37 78 HIS A C 1
ATOM 614 C C B HIS A 1 102 ? 22.580 26.493 26.337 0.50 23.75 78 HIS A C 1
ATOM 615 O O A HIS A 1 102 ? 23.427 25.611 25.877 0.50 23.22 78 HIS A O 1
ATOM 616 O O B HIS A 1 102 ? 23.334 25.583 26.014 0.50 23.68 78 HIS A O 1
ATOM 629 N N . ALA A 1 103 ? 22.273 27.494 25.518 1.00 23.53 79 ALA A N 1
ATOM 630 C CA . ALA A 1 103 ? 22.809 27.588 24.164 1.00 23.47 79 ALA A CA 1
ATOM 631 C C . ALA A 1 103 ? 24.319 27.790 24.271 1.00 21.86 79 ALA A C 1
ATOM 632 O O . ALA A 1 103 ? 25.093 27.290 23.457 1.00 22.12 79 ALA A O 1
ATOM 634 N N . ALA A 1 104 ? 24.763 28.559 25.267 1.00 21.40 80 ALA A N 1
ATOM 635 C CA . ALA A 1 104 ? 26.193 28.759 25.475 1.00 21.07 80 ALA A CA 1
ATOM 636 C C . ALA A 1 104 ? 26.910 27.452 25.795 1.00 20.35 80 ALA A C 1
ATOM 637 O O . ALA A 1 104 ? 27.951 27.134 25.204 1.00 20.46 80 ALA A O 1
ATOM 639 N N . TRP A 1 105 ? 26.347 26.669 26.710 1.00 20.71 81 TRP A N 1
ATOM 640 C CA . TRP A 1 105 ? 26.942 25.395 27.063 1.00 21.19 81 TRP A CA 1
ATOM 641 C C . TRP A 1 105 ? 26.968 24.400 25.894 1.00 21.15 81 TRP A C 1
ATOM 642 O O . TRP A 1 105 ? 27.979 23.731 25.690 1.00 23.82 81 TRP A O 1
ATOM 653 N N . VAL A 1 106 ? 25.887 24.335 25.116 1.00 21.59 82 VAL A N 1
ATOM 654 C CA . VAL A 1 106 ? 25.821 23.461 23.955 1.00 21.26 82 VAL A CA 1
ATOM 655 C C . VAL A 1 106 ? 26.800 23.912 22.871 1.00 21.50 82 VAL A C 1
ATOM 656 O O . VAL A 1 106 ? 27.573 23.107 22.344 1.00 21.34 82 VAL A O 1
ATOM 660 N N A SER A 1 107 ? 26.776 25.197 22.527 0.50 20.92 83 SER A N 1
ATOM 661 N N B SER A 1 107 ? 26.767 25.206 22.557 0.50 22.06 83 SER A N 1
ATOM 662 C CA A SER A 1 107 ? 27.658 25.687 21.464 0.50 20.51 83 SER A CA 1
ATOM 663 C CA B SER A 1 107 ? 27.644 25.779 21.535 0.50 22.73 83 SER A CA 1
ATOM 664 C C A SER A 1 107 ? 29.136 25.495 21.822 0.50 21.17 83 SER A C 1
ATOM 665 C C B SER A 1 107 ? 29.110 25.497 21.834 0.50 22.33 83 SER A C 1
ATOM 666 O O A SER A 1 107 ? 29.949 25.242 20.942 0.50 20.73 83 SER A O 1
ATOM 667 O O B SER A 1 107 ? 29.881 25.183 20.935 0.50 21.94 83 SER A O 1
ATOM 672 N N . ASP A 1 108 ? 29.498 25.605 23.102 1.00 21.71 84 ASP A N 1
ATOM 673 C CA . ASP A 1 108 ? 30.880 25.350 23.487 1.00 23.73 84 ASP A CA 1
ATOM 674 C C . ASP A 1 108 ? 31.255 23.863 23.290 1.00 23.43 84 ASP A C 1
ATOM 675 O O . ASP A 1 108 ? 32.335 23.550 22.785 1.00 22.79 84 ASP A O 1
ATOM 680 N N A ARG A 1 109 ? 30.375 22.957 23.695 0.50 24.01 85 ARG A N 1
ATOM 681 N N B ARG A 1 109 ? 30.361 22.962 23.690 0.50 23.92 85 ARG A N 1
ATOM 682 C CA A ARG A 1 109 ? 30.644 21.530 23.537 0.50 24.63 85 ARG A CA 1
ATOM 683 C CA B ARG A 1 109 ? 30.603 21.525 23.542 0.50 24.49 85 ARG A CA 1
ATOM 684 C C A ARG A 1 109 ? 30.804 21.148 22.071 0.50 23.91 85 ARG A C 1
ATOM 685 C C B ARG A 1 109 ? 30.802 21.154 22.078 0.50 23.82 85 ARG A C 1
ATOM 686 O O A ARG A 1 109 ? 31.590 20.264 21.742 0.50 24.64 85 ARG A O 1
ATOM 687 O O B ARG A 1 109 ? 31.615 20.293 21.758 0.50 24.56 85 ARG A O 1
ATOM 702 N N . MET A 1 110 ? 30.060 21.818 21.197 1.00 24.02 86 MET A N 1
ATOM 703 C CA . MET A 1 110 ? 30.111 21.532 19.777 1.00 23.54 86 MET A CA 1
ATOM 704 C C . MET A 1 110 ? 31.048 22.437 18.951 1.00 23.41 86 MET A C 1
ATOM 705 O O . MET A 1 110 ? 31.181 22.243 17.751 1.00 22.11 86 MET A O 1
ATOM 710 N N . ASP A 1 111 ? 31.699 23.404 19.601 1.00 22.88 87 ASP A N 1
ATOM 711 C CA . ASP A 1 111 ? 32.575 24.363 18.918 1.00 22.60 87 ASP A CA 1
ATOM 712 C C . ASP A 1 111 ? 31.900 25.089 17.753 1.00 22.02 87 ASP A C 1
ATOM 713 O O . ASP A 1 111 ? 32.490 25.262 16.683 1.00 21.68 87 ASP A O 1
ATOM 718 N N . LEU A 1 112 ? 30.666 25.522 18.009 1.00 21.08 88 LEU A N 1
ATOM 719 C CA . LEU A 1 112 ? 29.870 26.204 17.015 1.00 21.12 88 LEU A CA 1
ATOM 720 C C . LEU A 1 112 ? 29.558 27.640 17.392 1.00 20.25 88 LEU A C 1
ATOM 721 O O . LEU A 1 112 ? 29.385 27.964 18.561 1.00 20.42 88 LEU A O 1
ATOM 726 N N . PRO A 1 113 ? 29.459 28.505 16.377 1.00 19.39 89 PRO A N 1
ATOM 727 C CA . PRO A 1 113 ? 28.993 29.856 16.615 1.00 19.89 89 PRO A CA 1
ATOM 728 C C . PRO A 1 113 ? 27.619 29.840 17.273 1.00 20.17 89 PRO A C 1
ATOM 729 O O . PRO A 1 113 ? 26.812 28.930 17.021 1.00 20.23 89 PRO A O 1
ATOM 733 N N . MET A 1 114 ? 27.359 30.836 18.107 1.00 20.62 90 MET A N 1
ATOM 734 C CA . MET A 1 114 ? 26.080 31.004 18.736 1.00 21.23 90 MET A CA 1
ATOM 735 C C . MET A 1 114 ? 25.497 32.383 18.442 1.00 20.63 90 MET A C 1
ATOM 736 O O . MET A 1 114 ? 26.221 33.338 18.094 1.00 20.45 90 MET A O 1
ATOM 741 N N . CYS A 1 115 ? 24.169 32.460 18.528 1.00 20.31 91 CYS A N 1
ATOM 742 C CA . CYS A 1 115 ? 23.436 33.727 18.455 1.00 20.87 91 CYS A CA 1
ATOM 743 C C . CYS A 1 115 ? 22.261 33.589 19.413 1.00 21.06 91 CYS A C 1
ATOM 744 O O . CYS A 1 115 ? 22.034 32.516 19.993 1.00 21.48 91 CYS A O 1
ATOM 747 N N . TYR A 1 116 ? 21.584 34.692 19.692 1.00 22.08 92 TYR A N 1
ATOM 748 C CA . TYR A 1 116 ? 20.367 34.576 20.454 1.00 22.64 92 TYR A CA 1
ATOM 749 C C . TYR A 1 116 ? 19.346 35.542 19.932 1.00 23.16 92 TYR A C 1
ATOM 750 O O . TYR A 1 116 ? 19.667 36.563 19.314 1.00 21.90 92 TYR A O 1
ATOM 759 N N . VAL A 1 117 ? 18.110 35.163 20.181 1.00 24.41 93 VAL A N 1
ATOM 760 C CA . VAL A 1 117 ? 16.987 35.879 19.700 1.00 26.96 93 VAL A CA 1
ATOM 761 C C . VAL A 1 117 ? 16.214 36.429 20.885 1.00 29.15 93 VAL A C 1
ATOM 762 O O . VAL A 1 117 ? 15.809 35.685 21.777 1.00 30.44 93 VAL A O 1
ATOM 766 N N . ARG A 1 118 ? 16.023 37.731 20.883 1.00 32.08 94 ARG A N 1
ATOM 767 C CA . ARG A 1 118 ? 15.217 38.377 21.910 1.00 34.58 94 ARG A CA 1
ATOM 768 C C . ARG A 1 118 ? 13.778 37.909 21.762 1.00 35.34 94 ARG A C 1
ATOM 769 O O . ARG A 1 118 ? 13.310 37.697 20.634 1.00 36.40 94 ARG A O 1
ATOM 777 N N . ASN A 1 128 ? 12.236 41.242 17.665 1.00 26.52 104 ASN A N 1
ATOM 778 C CA . ASN A 1 128 ? 12.842 39.926 17.526 1.00 26.30 104 ASN A CA 1
ATOM 779 C C . ASN A 1 128 ? 14.254 39.983 16.947 1.00 26.54 104 ASN A C 1
ATOM 780 O O . ASN A 1 128 ? 14.636 39.149 16.133 1.00 26.74 104 ASN A O 1
ATOM 785 N N . GLN A 1 129 ? 15.031 40.941 17.424 1.00 25.97 105 GLN A N 1
ATOM 786 C CA . GLN A 1 129 ? 16.385 41.154 16.953 1.00 26.23 105 GLN A CA 1
ATOM 787 C C . GLN A 1 129 ? 17.290 39.979 17.314 1.00 24.44 105 GLN A C 1
ATOM 788 O O . GLN A 1 129 ? 17.188 39.400 18.388 1.00 24.21 105 GLN A O 1
ATOM 794 N N . ILE A 1 130 ? 18.141 39.619 16.373 1.00 22.87 106 ILE A N 1
ATOM 795 C CA . ILE A 1 130 ? 19.091 38.526 16.549 1.00 22.26 106 ILE A CA 1
ATOM 796 C C . ILE A 1 130 ? 20.427 39.130 16.926 1.00 22.19 106 ILE A C 1
ATOM 797 O O . ILE A 1 130 ? 20.930 40.016 16.224 1.00 22.42 106 ILE A O 1
ATOM 802 N N . GLU A 1 131 ? 20.982 38.691 18.052 1.00 22.21 107 GLU A N 1
ATOM 803 C CA . GLU A 1 131 ? 22.281 39.191 18.519 1.00 23.68 107 GLU A CA 1
ATOM 804 C C . GLU A 1 131 ? 23.289 38.124 18.197 1.00 24.54 107 GLU A C 1
ATOM 805 O O . GLU A 1 131 ? 23.072 36.965 18.516 1.00 24.07 107 GLU A O 1
ATOM 811 N N . GLY A 1 132 ? 24.395 38.512 17.572 1.00 25.25 108 GLY A N 1
ATOM 812 C CA . GLY A 1 132 ? 25.365 37.531 17.090 1.00 26.20 108 GLY A CA 1
ATOM 813 C C . GLY A 1 132 ? 24.996 37.239 15.643 1.00 28.08 108 GLY A C 1
ATOM 814 O O . GLY A 1 132 ? 23.858 37.473 15.221 1.00 29.95 108 GLY A O 1
ATOM 815 N N . LYS A 1 133 ? 25.938 36.698 14.888 1.00 28.53 109 LYS A N 1
ATOM 816 C CA . LYS A 1 133 ? 25.725 36.439 13.473 1.00 29.40 109 LYS A CA 1
ATOM 817 C C . LYS A 1 133 ? 24.725 35.317 13.167 1.00 29.35 109 LYS A C 1
ATOM 818 O O . LYS A 1 133 ? 24.746 34.266 13.773 1.00 28.59 109 LYS A O 1
ATOM 824 N N . ALA A 1 134 ? 23.842 35.569 12.210 1.00 29.30 110 ALA A N 1
ATOM 825 C CA . ALA A 1 134 ? 22.872 34.583 11.748 1.00 29.22 110 ALA A CA 1
ATOM 826 C C . ALA A 1 134 ? 22.726 34.970 10.299 1.00 29.08 110 ALA A C 1
ATOM 827 O O . ALA A 1 134 ? 21.924 35.836 9.965 1.00 29.39 110 ALA A O 1
ATOM 829 N N A GLU A 1 135 ? 23.519 34.345 9.433 0.50 28.92 111 GLU A N 1
ATOM 830 N N B GLU A 1 135 ? 23.505 34.315 9.442 0.50 28.93 111 GLU A N 1
ATOM 831 C CA A GLU A 1 135 ? 23.539 34.720 8.017 0.50 28.91 111 GLU A CA 1
ATOM 832 C CA B GLU A 1 135 ? 23.578 34.664 8.021 0.50 28.98 111 GLU A CA 1
ATOM 833 C C A GLU A 1 135 ? 22.703 33.843 7.099 0.50 28.18 111 GLU A C 1
ATOM 834 C C B GLU A 1 135 ? 22.702 33.829 7.097 0.50 28.21 111 GLU A C 1
ATOM 835 O O A GLU A 1 135 ? 22.295 32.733 7.450 0.50 27.58 111 GLU A O 1
ATOM 836 O O B GLU A 1 135 ? 22.262 32.730 7.442 0.50 27.58 111 GLU A O 1
ATOM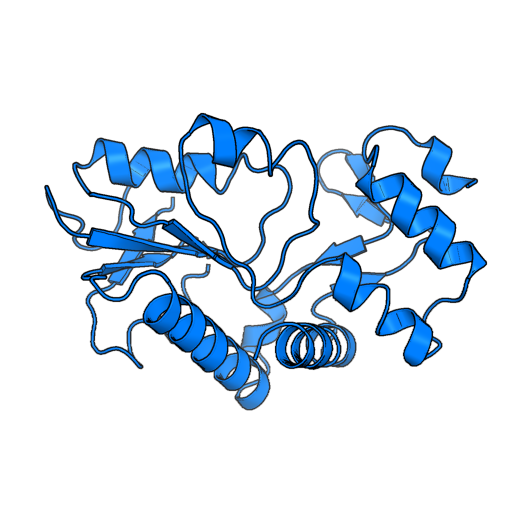 847 N N . LYS A 1 136 ? 22.463 34.372 5.906 1.00 27.73 112 LYS A N 1
ATOM 848 C CA . LYS A 1 136 ? 21.683 33.701 4.905 1.00 27.34 112 LYS A CA 1
ATOM 849 C C . LYS A 1 136 ? 22.210 32.295 4.701 1.00 25.76 112 LYS A C 1
ATOM 850 O O . LYS A 1 136 ? 23.411 32.099 4.527 1.00 25.34 112 LYS A O 1
ATOM 856 N N . GLY A 1 137 ? 21.304 31.324 4.756 1.00 24.60 113 GLY A N 1
ATOM 857 C CA . GLY A 1 137 ? 21.635 29.933 4.486 1.00 24.70 113 GLY A CA 1
ATOM 858 C C . GLY A 1 137 ? 22.283 29.112 5.571 1.00 23.53 113 GLY A C 1
ATOM 859 O O . GLY A 1 137 ? 22.454 27.897 5.408 1.00 23.28 113 GLY A O 1
ATOM 860 N N . GLN A 1 138 ? 22.675 29.753 6.667 1.00 21.88 114 GLN A N 1
ATOM 861 C CA . GLN A 1 138 ? 23.299 29.025 7.737 1.00 21.92 114 GLN A CA 1
ATOM 862 C C . GLN A 1 138 ? 22.246 28.122 8.379 1.00 20.82 114 GLN A C 1
ATOM 863 O O . GLN A 1 138 ? 21.084 28.523 8.531 1.00 21.09 114 GLN A O 1
ATOM 869 N N . LYS A 1 139 ? 22.677 26.912 8.741 1.00 19.54 115 LYS A N 1
ATOM 870 C CA . LYS A 1 139 ? 21.816 25.901 9.327 1.00 18.88 115 LYS A CA 1
ATOM 871 C C . LYS A 1 139 ? 21.816 26.097 10.835 1.00 17.66 115 LYS A C 1
ATOM 872 O O . LYS A 1 139 ? 22.852 25.943 11.507 1.00 17.76 115 LYS A O 1
ATOM 878 N N . VAL A 1 140 ? 20.643 26.425 11.362 1.00 17.66 116 VAL A N 1
ATOM 879 C CA . VAL A 1 140 ? 20.524 26.762 12.751 1.00 18.13 116 VAL A CA 1
ATOM 880 C C . VAL A 1 140 ? 19.647 25.802 13.537 1.00 18.26 116 VAL A C 1
ATOM 881 O O . VAL A 1 140 ? 18.645 25.319 13.047 1.00 18.04 116 VAL A O 1
ATOM 885 N N . VAL A 1 141 ? 20.069 25.512 14.755 1.00 18.61 117 VAL A N 1
ATOM 886 C CA . VAL A 1 141 ? 19.213 24.806 15.704 1.00 17.71 117 VAL A CA 1
ATOM 887 C C . VAL A 1 141 ? 18.894 25.742 16.834 1.00 18.87 117 VAL A C 1
ATOM 888 O O . VAL A 1 141 ? 19.802 26.370 17.386 1.00 18.72 117 VAL A O 1
ATOM 892 N N . VAL A 1 142 ? 17.620 25.796 17.211 1.00 18.15 118 VAL A N 1
ATOM 893 C CA . VAL A 1 142 ? 17.153 26.602 18.327 1.00 18.79 118 VAL A CA 1
ATOM 894 C C . VAL A 1 142 ? 17.214 25.782 19.596 1.00 19.41 118 VAL A C 1
ATOM 895 O O . VAL A 1 142 ? 16.799 24.630 19.621 1.00 20.25 118 VAL A O 1
ATOM 899 N N . VAL A 1 143 ? 17.758 26.379 20.646 1.00 19.67 119 VAL A N 1
ATOM 900 C CA . VAL A 1 143 ? 17.762 25.766 21.966 1.00 20.27 119 VAL A CA 1
ATOM 901 C C . VAL A 1 143 ? 16.760 26.562 22.824 1.00 21.22 119 VAL A C 1
ATOM 902 O O . VAL A 1 143 ? 16.908 27.781 23.024 1.00 21.49 119 VAL A O 1
ATOM 906 N N . GLU A 1 144 ? 15.719 25.875 23.285 1.00 22.16 120 GLU A N 1
ATOM 907 C CA . GLU A 1 144 ? 14.657 26.458 24.108 1.00 23.63 120 GLU A CA 1
ATOM 908 C C . GLU A 1 144 ? 14.622 25.784 25.461 1.00 22.37 120 GLU A C 1
ATOM 909 O O . GLU A 1 144 ? 14.890 24.606 25.587 1.00 22.57 120 GLU A O 1
ATOM 915 N N A ASP A 1 145 ? 14.300 26.541 26.489 0.50 22.16 121 ASP A N 1
ATOM 916 N N B ASP A 1 145 ? 14.290 26.537 26.499 0.50 22.05 121 ASP A N 1
ATOM 917 C CA A ASP A 1 145 ? 14.190 25.938 27.793 0.50 22.51 121 ASP A CA 1
ATOM 918 C CA B ASP A 1 145 ? 14.186 25.956 27.840 0.50 22.29 121 ASP A CA 1
ATOM 919 C C A ASP A 1 145 ? 12.923 25.076 27.838 0.50 21.71 121 ASP A C 1
ATOM 920 C C B ASP A 1 145 ? 12.868 25.197 28.048 0.50 21.61 121 ASP A C 1
ATOM 921 O O A ASP A 1 145 ? 12.971 23.900 28.192 0.50 21.79 121 ASP A O 1
ATOM 922 O O B ASP A 1 145 ? 12.796 24.263 28.851 0.50 21.20 121 ASP A O 1
ATOM 931 N N . LEU A 1 146 ? 11.809 25.633 27.378 1.00 21.07 122 LEU A N 1
ATOM 932 C CA . LEU A 1 146 ? 10.519 24.968 27.514 1.00 19.40 122 LEU A CA 1
ATOM 933 C C . LEU A 1 146 ? 9.653 25.188 26.309 1.00 20.75 122 LEU A C 1
ATOM 934 O O . LEU A 1 146 ? 9.639 26.294 25.790 1.00 20.15 122 LEU A O 1
ATOM 939 N N . ILE A 1 147 ? 8.931 24.154 25.888 1.00 20.73 123 ILE A N 1
ATOM 940 C CA . ILE A 1 147 ? 7.888 24.283 24.853 1.00 21.19 123 ILE A CA 1
ATOM 941 C C . ILE A 1 147 ? 6.578 24.202 25.612 1.00 21.66 123 ILE A C 1
ATOM 942 O O . ILE A 1 147 ? 6.281 23.179 26.243 1.00 19.71 123 ILE A O 1
ATOM 947 N N A SER A 1 148 ? 5.809 25.287 25.552 0.50 21.77 124 SER A N 1
ATOM 948 N N B SER A 1 148 ? 5.803 25.284 25.561 0.50 22.16 124 SER A N 1
ATOM 949 C CA A SER A 1 148 ? 4.530 25.394 26.246 0.50 21.91 124 SER A CA 1
ATOM 950 C CA B SER A 1 148 ? 4.511 25.348 26.241 0.50 22.71 124 SER A CA 1
ATOM 951 C C A SER A 1 148 ? 3.406 25.503 25.214 0.50 23.15 124 SER A C 1
ATOM 952 C C B SER A 1 148 ? 3.393 25.496 25.205 0.50 23.53 124 SER A C 1
ATOM 953 O O A SER A 1 148 ? 3.002 24.500 24.632 0.50 22.96 124 SER A O 1
ATOM 954 O O B SER A 1 148 ? 2.978 24.506 24.608 0.50 23.38 124 SER A O 1
ATOM 959 N N . THR A 1 149 ? 2.936 26.719 24.958 1.00 23.59 125 THR A N 1
ATOM 960 C CA . THR A 1 149 ? 1.852 26.940 24.005 1.00 25.39 125 THR A CA 1
ATOM 961 C C . THR A 1 149 ? 2.291 26.948 22.537 1.00 25.17 125 THR A C 1
ATOM 962 O O . THR A 1 149 ? 1.447 26.876 21.647 1.00 26.08 125 THR A O 1
ATOM 966 N N . GLY A 1 150 ? 3.595 27.061 22.301 1.00 25.43 126 GLY A N 1
ATOM 967 C CA . GLY A 1 150 ? 4.159 27.075 20.955 1.00 25.57 126 GLY A CA 1
ATOM 968 C C . GLY A 1 150 ? 4.466 28.474 20.452 1.00 25.54 126 GLY A C 1
ATOM 969 O O . GLY A 1 150 ? 5.305 28.657 19.558 1.00 24.93 126 GLY A O 1
ATOM 970 N N . GLY A 1 151 ? 3.795 29.471 21.034 1.00 25.81 127 GLY A N 1
ATOM 971 C CA . GLY A 1 151 ? 3.979 30.868 20.624 1.00 26.23 127 GLY A CA 1
ATOM 972 C C . GLY A 1 151 ? 5.411 31.357 20.648 1.00 26.29 127 GLY A C 1
ATOM 973 O O . GLY A 1 151 ? 5.909 31.891 19.658 1.00 26.17 127 GLY A O 1
ATOM 974 N N A SER A 1 152 ? 6.092 31.179 21.776 0.50 26.30 128 SER A N 1
ATOM 975 N N B SER A 1 152 ? 6.073 31.179 21.785 0.50 26.27 128 SER A N 1
ATOM 976 C CA A SER A 1 152 ? 7.467 31.655 21.915 0.50 26.78 128 SER A CA 1
ATOM 977 C CA B SER A 1 152 ? 7.455 31.595 21.936 0.50 26.66 128 SER A CA 1
ATOM 978 C C A SER A 1 152 ? 8.445 30.877 21.028 0.50 25.95 128 SER A C 1
ATOM 979 C C B SER A 1 152 ? 8.343 30.915 20.916 0.50 25.94 128 SER A C 1
ATOM 980 O O A SER A 1 152 ? 9.452 31.421 20.578 0.50 26.68 128 SER A O 1
ATOM 981 O O B SER A 1 152 ? 9.140 31.570 20.235 0.50 26.37 128 SER A O 1
ATOM 986 N N . ALA A 1 153 ? 8.155 29.605 20.777 1.00 25.52 129 ALA A N 1
ATOM 987 C CA . ALA A 1 153 ? 8.993 28.800 19.891 1.00 24.47 129 ALA A CA 1
ATOM 988 C C . ALA A 1 153 ? 8.882 29.277 18.447 1.00 24.31 129 ALA A C 1
ATOM 989 O O . ALA A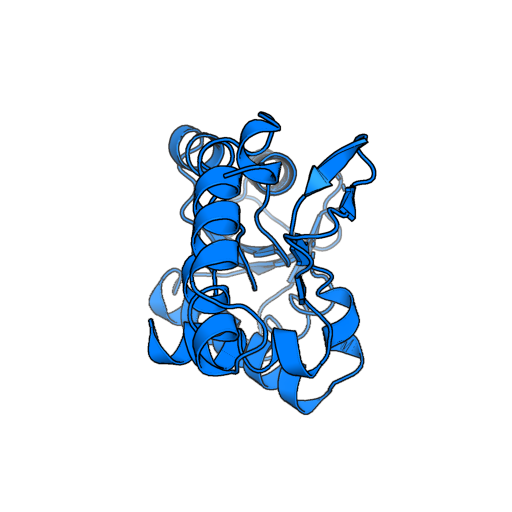 1 153 ? 9.899 29.427 17.747 1.00 23.52 129 ALA A O 1
ATOM 991 N N . ILE A 1 154 ? 7.651 29.489 18.005 1.00 22.95 130 ILE A N 1
ATOM 992 C CA . ILE A 1 154 ? 7.388 29.990 16.666 1.00 23.35 130 ILE A CA 1
ATOM 993 C C . ILE A 1 154 ? 8.001 31.378 16.503 1.00 22.83 130 ILE A C 1
ATOM 994 O O . ILE A 1 154 ? 8.603 31.662 15.484 1.00 21.38 130 ILE A O 1
ATOM 999 N N . THR A 1 155 ? 7.860 32.248 17.501 1.00 22.74 131 THR A N 1
ATOM 1000 C CA . THR A 1 155 ? 8.439 33.582 17.392 1.00 23.27 131 THR A CA 1
ATOM 1001 C C . THR A 1 155 ? 9.941 33.531 17.090 1.00 22.36 131 THR A C 1
ATOM 1002 O O . THR A 1 155 ? 10.424 34.266 16.222 1.00 21.21 131 THR A O 1
ATOM 1006 N N . CYS A 1 156 ? 10.660 32.641 17.775 1.00 23.13 132 CYS A N 1
ATOM 1007 C CA . CYS A 1 156 ? 12.101 32.486 17.583 1.00 23.47 132 CYS A CA 1
ATOM 1008 C C . CYS A 1 156 ? 12.444 31.910 16.198 1.00 22.64 132 CYS A C 1
ATOM 1009 O O . CYS A 1 156 ? 13.312 32.423 15.493 1.00 21.41 132 CYS A O 1
ATOM 1012 N N . VAL A 1 157 ? 11.734 30.863 15.790 1.00 21.49 133 VAL A N 1
ATOM 1013 C CA . VAL A 1 157 ? 11.952 30.275 14.477 1.00 21.39 133 VAL A CA 1
ATOM 1014 C C . VAL A 1 157 ? 11.694 31.291 13.376 1.00 20.84 133 VAL A C 1
ATOM 1015 O O . VAL A 1 157 ? 12.459 31.405 12.397 1.00 20.47 133 VAL A O 1
ATOM 1019 N N . GLU A 1 158 ? 10.602 32.029 13.510 1.00 20.03 134 GLU A N 1
ATOM 1020 C CA . GLU A 1 158 ? 10.258 33.007 12.490 1.00 21.16 134 GLU A CA 1
ATOM 1021 C C . GLU A 1 158 ? 11.341 34.077 12.347 1.00 19.47 134 GLU A C 1
ATOM 1022 O O . GLU A 1 158 ? 11.667 34.477 11.238 1.00 19.30 134 GLU A O 1
ATOM 1028 N N . ALA A 1 159 ? 11.928 34.522 13.460 1.00 18.75 135 ALA A N 1
ATOM 1029 C CA . ALA A 1 159 ? 12.964 35.547 13.361 1.00 18.81 135 ALA A CA 1
ATOM 1030 C C . ALA A 1 159 ? 14.144 35.029 12.561 1.00 17.99 135 ALA A C 1
ATOM 1031 O O . ALA A 1 159 ? 14.704 35.729 11.713 1.00 18.52 135 ALA A O 1
ATOM 1033 N N . LEU A 1 160 ? 14.529 33.790 12.829 1.00 17.64 136 LEU A N 1
ATOM 1034 C CA . LEU A 1 160 ? 15.661 33.204 12.135 1.00 17.78 136 LEU A CA 1
ATOM 1035 C C . LEU A 1 160 ? 15.365 32.945 10.641 1.00 18.59 136 LEU A C 1
ATOM 1036 O O . LEU A 1 160 ? 16.225 33.142 9.790 1.00 19.00 136 LEU A O 1
ATOM 1041 N N . ARG A 1 161 ? 14.156 32.498 10.326 1.00 17.90 137 ARG A N 1
ATOM 1042 C CA . ARG A 1 161 ? 13.769 32.291 8.942 1.00 18.05 137 ARG A CA 1
ATOM 1043 C C . ARG A 1 161 ? 13.744 33.636 8.218 1.00 17.86 137 ARG A C 1
ATOM 1044 O O . ARG A 1 161 ? 14.161 33.738 7.064 1.00 17.33 137 ARG A O 1
ATOM 1052 N N . GLU A 1 162 ? 13.254 34.667 8.901 1.00 18.45 138 GLU A N 1
ATOM 1053 C CA . GLU A 1 162 ? 13.194 36.004 8.309 1.00 19.24 138 GLU A CA 1
ATOM 1054 C C . GLU A 1 162 ? 14.594 36.520 7.922 1.00 19.39 138 GLU A C 1
ATOM 1055 O O . GLU A 1 162 ? 14.772 37.215 6.920 1.00 20.19 138 GLU A O 1
ATOM 1061 N N . ALA A 1 163 ? 15.585 36.134 8.714 1.00 19.91 139 ALA A N 1
ATOM 1062 C CA . ALA A 1 163 ? 16.977 36.516 8.522 1.00 20.23 139 ALA A CA 1
ATOM 1063 C C . ALA A 1 163 ? 17.637 35.733 7.394 1.00 20.63 139 ALA A C 1
ATOM 1064 O O . ALA A 1 163 ? 18.762 36.038 6.994 1.00 22.65 139 ALA A O 1
ATOM 1066 N N . GLY A 1 164 ? 16.940 34.737 6.868 1.00 20.59 140 GLY A N 1
ATOM 1067 C CA . GLY A 1 164 ? 17.454 33.942 5.761 1.00 20.54 140 GLY A CA 1
ATOM 1068 C C . GLY A 1 164 ? 18.071 32.620 6.131 1.00 21.20 140 GLY A C 1
ATOM 1069 O O . GLY A 1 164 ? 18.569 31.884 5.259 1.00 20.56 140 GLY A O 1
ATOM 1070 N N . CYS A 1 165 ? 18.030 32.306 7.416 1.00 21.00 141 CYS A N 1
ATOM 1071 C CA . CYS A 1 165 ? 18.617 31.075 7.910 1.00 21.80 141 CYS A CA 1
ATOM 1072 C C . CYS A 1 165 ? 17.729 29.880 7.625 1.00 21.39 141 CYS A C 1
ATOM 1073 O O . CYS A 1 165 ? 16.516 30.027 7.447 1.00 21.73 141 CYS A O 1
ATOM 1076 N N . GLU A 1 166 ? 18.350 28.707 7.574 1.00 21.24 142 GLU A N 1
ATOM 1077 C CA . GLU A 1 166 ? 17.635 27.457 7.452 1.00 21.37 142 GLU A CA 1
ATOM 1078 C C . GLU A 1 166 ? 17.541 26.918 8.872 1.00 20.76 142 GLU A C 1
ATOM 1079 O O . GLU A 1 166 ? 18.553 26.552 9.490 1.00 20.82 142 GLU A O 1
ATOM 1085 N N . VAL A 1 167 ? 16.339 26.901 9.423 1.00 19.93 143 VAL A N 1
ATOM 1086 C CA . VAL A 1 167 ? 16.177 26.378 10.756 1.00 18.26 143 VAL A CA 1
ATOM 1087 C C . VAL A 1 167 ? 15.981 24.859 10.659 1.00 18.94 143 VAL A C 1
ATOM 1088 O O . VAL A 1 167 ? 15.009 24.387 10.060 1.00 19.33 143 VAL A O 1
ATOM 1092 N N . LEU A 1 168 ? 16.935 24.093 11.186 1.00 17.73 144 LEU A N 1
ATOM 1093 C CA . LEU A 1 168 ? 16.849 22.635 11.160 1.00 17.35 144 LEU A CA 1
ATOM 1094 C C . LEU A 1 168 ? 15.744 22.138 12.093 1.00 17.45 144 LEU A C 1
ATOM 1095 O O . LEU A 1 168 ? 15.019 21.178 11.775 1.00 17.79 144 LEU A O 1
ATOM 1100 N N . GLY A 1 169 ? 15.627 22.808 13.229 1.00 17.42 145 GLY A N 1
ATOM 1101 C CA . GLY A 1 169 ? 14.612 22.492 14.227 1.00 17.46 145 GLY A CA 1
ATOM 1102 C C . GLY A 1 169 ? 14.962 23.058 15.582 1.00 17.75 145 GLY A C 1
ATOM 1103 O O . GLY A 1 169 ? 15.850 23.908 15.718 1.00 18.25 145 GLY A O 1
ATOM 1104 N N . ILE A 1 170 ? 14.257 22.544 16.583 1.00 18.49 146 ILE A N 1
ATOM 1105 C CA . ILE A 1 170 ? 14.397 22.979 17.954 1.00 18.05 146 ILE A CA 1
ATOM 1106 C C . ILE A 1 170 ? 14.697 21.829 18.887 1.00 18.32 146 ILE A C 1
ATOM 1107 O O . ILE A 1 170 ? 14.167 20.735 18.715 1.00 18.00 146 ILE A O 1
ATOM 1112 N N . VAL A 1 171 ? 15.592 22.066 19.836 1.00 17.31 147 VAL A N 1
ATOM 1113 C CA . VAL A 1 171 ? 15.781 21.141 20.936 1.00 17.57 147 VAL A CA 1
ATOM 1114 C C . VAL A 1 171 ? 15.423 21.903 22.214 1.00 18.86 147 VAL A C 1
ATOM 1115 O O . VAL A 1 171 ? 15.818 23.074 22.393 1.00 18.69 147 VAL A O 1
ATOM 1119 N N . SER A 1 172 ? 14.689 21.253 23.119 1.00 19.43 148 SER A N 1
ATOM 1120 C CA . SER A 1 172 ? 14.332 21.891 24.388 1.00 19.22 148 SER A CA 1
ATOM 1121 C C . SER A 1 172 ? 14.582 20.969 25.573 1.00 18.70 148 SER A C 1
ATOM 1122 O O . SER A 1 172 ? 14.695 19.742 25.428 1.00 18.10 148 SER A O 1
ATOM 1125 N N . ILE A 1 173 ? 14.679 21.569 26.755 1.00 18.54 149 ILE A N 1
ATOM 1126 C CA . ILE A 1 173 ? 14.876 20.790 27.962 1.00 17.61 149 ILE A CA 1
ATOM 1127 C C . ILE A 1 173 ? 13.577 20.064 28.322 1.00 18.16 149 ILE A C 1
ATOM 1128 O O . ILE A 1 173 ? 13.589 18.891 28.690 1.00 18.77 149 ILE A O 1
ATOM 1133 N N . PHE A 1 174 ? 12.447 20.749 28.165 1.00 18.61 150 PHE A N 1
ATOM 1134 C CA . PHE A 1 174 ? 11.160 20.215 28.628 1.00 17.31 150 PHE A CA 1
ATOM 1135 C C . PHE A 1 174 ? 10.020 20.694 27.756 1.00 17.49 150 PHE A C 1
ATOM 1136 O O . PHE A 1 174 ? 10.128 21.729 27.084 1.00 17.65 150 PHE A O 1
ATOM 1144 N N . THR A 1 175 ? 8.948 19.905 27.735 1.00 19.46 151 THR A N 1
ATOM 1145 C CA . THR A 1 175 ? 7.746 20.250 27.005 1.00 19.55 151 THR A CA 1
ATOM 1146 C C . THR A 1 175 ? 6.531 19.775 27.800 1.00 20.51 151 THR A C 1
ATOM 1147 O O . THR A 1 175 ? 6.534 18.675 28.366 1.00 21.17 151 THR A O 1
ATOM 1151 N N . TYR A 1 176 ? 5.505 20.625 27.829 1.00 20.39 152 TYR A N 1
ATOM 1152 C CA . TYR A 1 176 ? 4.252 20.277 28.473 1.00 20.76 152 TYR A CA 1
ATOM 1153 C C . TYR A 1 176 ? 3.382 19.370 27.591 1.00 21.80 152 TYR A C 1
ATOM 1154 O O . TYR A 1 176 ? 2.328 18.901 28.032 1.00 22.07 152 TYR A O 1
ATOM 1163 N N . GLU A 1 177 ? 3.829 19.117 26.357 1.00 21.54 153 GLU A N 1
ATOM 1164 C CA . GLU A 1 177 ? 3.124 18.278 25.382 1.00 21.64 153 GLU A CA 1
ATOM 1165 C C . GLU A 1 177 ? 1.711 18.771 25.077 1.00 21.81 153 GLU A C 1
ATOM 1166 O O . GLU A 1 177 ? 0.829 17.964 24.815 1.00 23.03 153 GLU A O 1
ATOM 1172 N N . LEU A 1 178 ? 1.500 20.083 25.093 1.00 21.56 154 LEU A N 1
ATOM 1173 C CA . LEU A 1 178 ? 0.178 20.642 24.789 1.00 21.30 154 LEU A CA 1
ATOM 1174 C C . LEU A 1 178 ? -0.104 20.566 23.304 1.00 21.76 154 LEU A C 1
ATOM 1175 O O . LEU A 1 178 ? 0.765 20.854 22.468 1.00 21.53 154 LEU A O 1
ATOM 1180 N N . GLU A 1 179 ? -1.332 20.197 22.979 1.00 21.67 155 GLU A N 1
ATOM 1181 C CA . GLU A 1 179 ? -1.766 20.101 21.587 1.00 23.58 155 GLU A CA 1
ATOM 1182 C C . GLU A 1 179 ? -1.587 21.428 20.859 1.00 23.29 155 GLU A C 1
ATOM 1183 O O . GLU A 1 179 ? -1.220 21.441 19.681 1.00 23.78 155 GLU A O 1
ATOM 1189 N N . ALA A 1 180 ? -1.834 22.550 21.542 1.00 24.06 156 ALA A N 1
ATOM 1190 C CA . ALA A 1 180 ? -1.682 23.861 20.893 1.00 25.08 156 ALA A CA 1
ATOM 1191 C C . ALA A 1 180 ? -0.280 24.039 20.327 1.00 24.70 156 ALA A C 1
ATOM 1192 O O . ALA A 1 180 ? -0.106 24.497 19.189 1.00 24.60 156 ALA A O 1
ATOM 1194 N N . GLY A 1 181 ? 0.727 23.700 21.128 1.00 24.38 157 GLY A N 1
ATOM 1195 C CA . GLY A 1 181 ? 2.111 23.828 20.686 1.00 24.06 157 GLY A CA 1
ATOM 1196 C C . GLY A 1 181 ? 2.446 22.851 19.568 1.00 23.31 157 GLY A C 1
ATOM 1197 O O . GLY A 1 181 ? 3.131 23.198 18.611 1.00 23.12 157 GLY A O 1
ATOM 1198 N N A LYS A 1 182 ? 1.981 21.617 19.715 0.50 23.04 158 LYS A N 1
ATOM 1199 N N B LYS A 1 182 ? 2.004 21.607 19.709 0.50 23.15 158 LYS A N 1
ATOM 1200 C CA A LYS A 1 182 ? 2.235 20.581 18.729 0.50 22.82 158 LYS A CA 1
ATOM 1201 C CA B LYS A 1 182 ? 2.264 20.601 18.690 0.50 23.04 158 LYS A CA 1
ATOM 1202 C C A LYS A 1 182 ? 1.731 21.014 17.350 0.50 22.52 158 LYS A C 1
ATOM 1203 C C B LYS A 1 182 ? 1.745 21.052 17.333 0.50 22.65 158 LYS A C 1
ATOM 1204 O O A LYS A 1 182 ? 2.458 20.912 16.362 0.50 21.71 158 LYS A O 1
ATOM 1205 O O B LYS A 1 182 ? 2.470 20.991 16.340 0.50 21.84 158 LYS A O 1
ATOM 1216 N N . GLU A 1 183 ? 0.497 21.517 17.294 1.00 21.26 159 GLU A N 1
ATOM 1217 C CA . GLU A 1 183 ? -0.102 21.966 16.034 1.00 21.56 159 GLU A CA 1
ATOM 1218 C C . GLU A 1 183 ? 0.625 23.163 15.436 1.00 20.18 159 GLU A C 1
ATOM 1219 O O . GLU A 1 183 ? 0.858 23.194 14.233 1.00 19.27 159 GLU A O 1
ATOM 1225 N N . LYS A 1 184 ? 0.981 24.148 16.260 1.00 19.73 160 LYS A N 1
ATOM 1226 C CA . LYS A 1 184 ? 1.703 25.317 15.750 1.00 19.94 160 LYS A CA 1
ATOM 1227 C C . LYS A 1 184 ? 3.019 24.904 15.084 1.00 18.84 160 LYS A C 1
ATOM 1228 O O . LYS A 1 184 ? 3.362 25.392 14.011 1.00 17.77 160 LYS A O 1
ATOM 1234 N N . LEU A 1 185 ? 3.789 24.041 15.748 1.00 18.95 161 LEU A N 1
ATOM 1235 C CA . LEU A 1 185 ? 5.080 23.574 15.199 1.00 19.72 161 LEU A CA 1
ATOM 1236 C C . LEU A 1 185 ? 4.884 22.716 13.951 1.00 19.98 161 LEU A C 1
ATOM 1237 O O . LEU A 1 185 ? 5.650 22.833 12.994 1.00 20.74 161 LEU A O 1
ATOM 1242 N N . GLU A 1 186 ? 3.864 21.853 13.944 1.00 19.81 162 GLU A N 1
ATOM 1243 C CA . GLU A 1 186 ? 3.573 21.048 12.772 1.00 20.26 162 GLU A CA 1
ATOM 1244 C C . GLU A 1 186 ? 3.223 21.948 11.587 1.00 18.38 162 GLU A C 1
ATOM 1245 O O . GLU A 1 186 ? 3.743 21.774 10.487 1.00 17.53 162 GLU A O 1
ATOM 1251 N N . ALA A 1 187 ? 2.358 22.933 11.816 1.00 16.79 163 ALA A N 1
ATOM 1252 C CA . ALA A 1 187 ? 1.912 23.801 10.724 1.00 17.02 163 ALA A CA 1
ATOM 1253 C C . ALA A 1 187 ? 3.025 24.654 10.138 1.00 16.58 163 ALA A C 1
ATOM 1254 O O . ALA A 1 187 ? 2.952 25.065 8.987 1.00 16.47 163 ALA A O 1
ATOM 1256 N N . ALA A 1 188 ? 4.022 24.983 10.952 1.00 17.67 164 ALA A N 1
ATOM 1257 C CA . ALA A 1 188 ? 5.174 25.757 10.510 1.00 18.67 164 ALA A CA 1
ATOM 1258 C C . ALA A 1 188 ? 6.310 24.849 10.000 1.00 20.36 164 ALA A C 1
ATOM 1259 O O . ALA A 1 188 ? 7.359 25.331 9.581 1.00 20.52 164 ALA A O 1
ATOM 1261 N N A ASN A 1 189 ? 6.086 23.537 10.019 0.50 20.99 165 ASN A N 1
ATOM 1262 N N B ASN A 1 189 ? 6.084 23.537 10.044 0.50 21.20 165 ASN A N 1
ATOM 1263 C CA A ASN A 1 189 ? 7.102 22.573 9.583 0.50 21.35 165 ASN A CA 1
ATOM 1264 C CA B ASN A 1 189 ? 7.074 22.541 9.609 0.50 21.78 165 ASN A CA 1
ATOM 1265 C C A ASN A 1 189 ? 8.405 22.729 10.372 0.50 22.01 165 ASN A C 1
ATOM 1266 C C B ASN A 1 189 ? 8.393 22.677 10.372 0.50 22.23 165 ASN A C 1
ATOM 1267 O O A ASN A 1 189 ? 9.488 22.874 9.792 0.50 22.11 165 ASN A O 1
ATOM 1268 O O B ASN A 1 189 ? 9.473 22.741 9.775 0.50 22.36 165 ASN A O 1
ATOM 1277 N N . VAL A 1 190 ? 8.283 22.724 11.693 1.00 21.34 166 VAL A N 1
ATOM 1278 C CA . VAL A 1 190 ? 9.436 22.839 12.585 1.00 22.09 166 VAL A CA 1
ATOM 1279 C C . VAL A 1 190 ? 9.556 21.550 13.398 1.00 21.57 166 VAL A C 1
ATOM 1280 O O . VAL A 1 190 ? 8.681 21.252 14.202 1.00 22.55 166 VAL A O 1
ATOM 1284 N N . ALA A 1 191 ? 10.640 20.807 13.187 1.00 20.79 167 ALA A N 1
ATOM 1285 C CA . ALA A 1 191 ? 10.932 19.597 13.967 1.00 21.55 167 ALA A CA 1
ATOM 1286 C C . ALA A 1 191 ? 11.315 19.988 15.380 1.00 21.14 167 ALA A C 1
ATOM 1287 O O . ALA A 1 191 ? 12.102 20.905 15.561 1.00 20.99 167 ALA A O 1
ATOM 1289 N N . SER A 1 192 ? 10.787 19.294 16.388 1.00 20.29 168 SER A N 1
ATOM 1290 C CA . SER A 1 192 ? 11.078 19.654 17.754 1.00 21.31 168 SER A CA 1
ATOM 1291 C C . SER A 1 192 ? 11.307 18.404 18.606 1.00 19.87 168 SER A C 1
ATOM 1292 O O . SER A 1 192 ? 10.542 17.443 18.533 1.00 20.75 168 SER A O 1
ATOM 1295 N N . TYR A 1 193 ? 12.371 18.413 19.398 1.00 18.61 169 TYR A N 1
ATOM 1296 C CA . TYR A 1 193 ? 12.666 17.305 20.305 1.00 17.20 169 TYR A CA 1
ATOM 1297 C C . TYR A 1 193 ? 12.942 17.880 21.690 1.00 18.35 169 TYR A C 1
ATOM 1298 O O . TYR A 1 193 ? 13.555 18.939 21.805 1.00 19.57 169 TYR A O 1
ATOM 1307 N N . SER A 1 194 ? 12.493 17.178 22.728 1.00 18.87 170 SER A N 1
ATOM 1308 C CA . SER A 1 194 ? 12.712 17.598 24.108 1.00 19.54 170 SER A CA 1
ATOM 1309 C C . SER A 1 194 ? 13.437 16.511 24.923 1.00 19.39 170 SER A C 1
ATOM 1310 O O . SER A 1 194 ? 13.227 15.304 24.715 1.00 20.62 170 SER A O 1
ATOM 1313 N N A LEU A 1 195 ? 14.309 16.923 25.844 0.50 19.37 171 LEU A N 1
ATOM 1314 N N B LEU A 1 195 ? 14.280 16.946 25.846 0.50 19.06 171 LEU A N 1
ATOM 1315 C CA A LEU A 1 195 ? 15.048 15.969 26.675 0.50 19.56 171 LEU A CA 1
ATOM 1316 C CA B LEU A 1 195 ? 15.075 16.037 26.642 0.50 19.00 171 LEU A CA 1
ATOM 1317 C C A LEU A 1 195 ? 14.121 15.202 27.586 0.50 20.26 171 LEU A C 1
ATOM 1318 C C B LEU A 1 195 ? 14.180 15.255 27.621 0.50 19.91 171 LEU A C 1
ATOM 1319 O O A LEU A 1 195 ? 14.342 14.021 27.876 0.50 20.70 171 LEU A O 1
ATOM 1320 O O B LEU A 1 195 ? 14.460 14.095 27.945 0.50 20.31 171 LEU A O 1
ATOM 1329 N N . SER A 1 196 ? 13.111 15.899 28.089 1.00 19.75 172 SER A N 1
ATOM 1330 C CA . SER A 1 196 ? 12.122 15.279 28.932 1.00 19.95 172 SER A CA 1
ATOM 1331 C C . SER A 1 196 ? 10.780 15.921 28.606 1.00 20.17 172 SER A C 1
ATOM 1332 O O . SER A 1 196 ? 10.702 16.930 27.918 1.00 19.53 172 SER A O 1
ATOM 1335 N N . ASP A 1 197 ? 9.707 15.290 29.060 1.00 20.23 173 ASP A N 1
ATOM 1336 C CA . ASP A 1 197 ? 8.358 15.797 28.781 1.00 20.91 173 ASP A CA 1
ATOM 1337 C C . ASP A 1 197 ? 7.413 15.519 29.941 1.00 20.17 173 ASP A C 1
ATOM 1338 O O . ASP A 1 197 ? 7.758 14.816 30.880 1.00 20.07 173 ASP A O 1
ATOM 1343 N N . TYR A 1 198 ? 6.220 16.085 29.829 1.00 20.17 174 TYR A N 1
ATOM 1344 C CA . TYR A 1 198 ? 5.164 15.995 30.824 1.00 19.70 174 TYR A CA 1
ATOM 1345 C C . TYR A 1 198 ? 4.834 14.553 31.191 1.00 20.12 174 TYR A C 1
ATOM 1346 O O . TYR A 1 198 ? 4.713 14.216 32.371 1.00 20.63 174 TYR A O 1
ATOM 1355 N N . SER A 1 199 ? 4.698 13.696 30.182 1.00 21.45 175 SER A N 1
ATOM 1356 C CA . SER A 1 199 ? 4.400 12.281 30.425 1.00 22.61 175 SER A CA 1
ATOM 1357 C C . SER A 1 199 ? 5.460 11.593 31.288 1.00 22.30 175 SER A C 1
ATOM 1358 O O . SER A 1 199 ? 5.132 10.885 32.247 1.00 20.36 175 SER A O 1
ATOM 1361 N N . ALA A 1 200 ? 6.734 11.798 30.959 1.00 21.62 176 ALA A N 1
ATOM 1362 C CA . ALA A 1 200 ? 7.808 11.181 31.728 1.00 21.26 176 ALA A CA 1
ATOM 1363 C C . ALA A 1 200 ? 7.845 11.729 33.141 1.00 20.97 176 ALA A C 1
ATOM 1364 O O . ALA A 1 200 ? 8.085 11.005 34.101 1.00 21.60 176 ALA A O 1
ATOM 1366 N N . LEU A 1 201 ? 7.611 13.030 33.262 1.00 19.85 177 LEU A N 1
ATOM 1367 C CA . LEU A 1 201 ? 7.665 13.654 34.561 1.00 20.30 177 LEU A CA 1
ATOM 1368 C C . LEU A 1 201 ? 6.500 13.176 35.450 1.00 19.42 177 LEU A C 1
ATOM 1369 O O . LEU A 1 201 ? 6.707 12.893 36.620 1.00 19.38 177 LEU A O 1
ATOM 1374 N N . THR A 1 202 ? 5.290 13.048 34.894 1.00 19.43 178 THR A N 1
ATOM 1375 C CA . THR A 1 202 ? 4.156 12.505 35.639 1.00 20.61 178 THR A CA 1
ATOM 1376 C C . THR A 1 202 ? 4.467 11.094 36.134 1.00 20.44 178 THR A C 1
ATOM 1377 O O . THR A 1 202 ? 4.182 10.739 37.295 1.00 20.68 178 THR A O 1
ATOM 1381 N N A GLU A 1 203 ? 5.060 10.275 35.274 0.50 21.04 179 GLU A N 1
ATOM 1382 N N B GLU A 1 203 ? 5.064 10.289 35.260 0.50 20.82 179 GLU A N 1
ATOM 1383 C CA A GLU A 1 203 ? 5.368 8.895 35.670 0.50 21.57 179 GLU A CA 1
ATOM 1384 C CA B GLU A 1 203 ? 5.402 8.907 35.615 0.50 21.19 179 GLU A CA 1
ATOM 1385 C C A GLU A 1 203 ? 6.405 8.850 36.779 0.50 21.18 179 GLU A C 1
ATOM 1386 C C B GLU A 1 203 ? 6.394 8.863 36.764 0.50 20.96 179 GLU A C 1
ATOM 1387 O O A GLU A 1 203 ? 6.248 8.105 37.739 0.50 20.53 179 GLU A O 1
ATOM 1388 O O B GLU A 1 203 ? 6.193 8.140 37.734 0.50 20.24 179 GLU A O 1
ATOM 1399 N N . VAL A 1 204 ? 7.450 9.665 36.665 1.00 20.65 180 VAL A N 1
ATOM 1400 C CA . VAL A 1 204 ? 8.494 9.684 37.684 1.00 21.11 180 VAL A CA 1
ATOM 1401 C C . VAL A 1 204 ? 7.972 10.204 39.001 1.00 20.90 180 VAL A C 1
ATOM 1402 O O . VAL A 1 204 ? 8.348 9.723 40.056 1.00 21.10 180 VAL A O 1
ATOM 1406 N N . ALA A 1 205 ? 7.109 11.212 38.929 1.00 19.93 181 ALA A N 1
ATOM 1407 C CA . ALA A 1 205 ? 6.533 11.791 40.129 1.00 20.30 181 ALA A CA 1
ATOM 1408 C C . ALA A 1 205 ? 5.708 10.729 40.856 1.00 19.77 181 ALA A C 1
ATOM 1409 O O . ALA A 1 205 ? 5.725 10.669 42.079 1.00 20.20 181 ALA A O 1
ATOM 1411 N N . ALA A 1 206 ? 5.022 9.869 40.109 1.00 19.78 182 ALA A N 1
ATOM 1412 C CA . ALA A 1 206 ? 4.208 8.806 40.736 1.00 19.49 182 ALA A CA 1
ATOM 1413 C C . ALA A 1 206 ? 5.105 7.736 41.336 1.00 20.34 182 ALA A C 1
ATOM 1414 O O . ALA A 1 206 ? 4.801 7.197 42.402 1.00 21.10 182 ALA A O 1
ATOM 1416 N N . GLU A 1 207 ? 6.170 7.385 40.626 1.00 21.52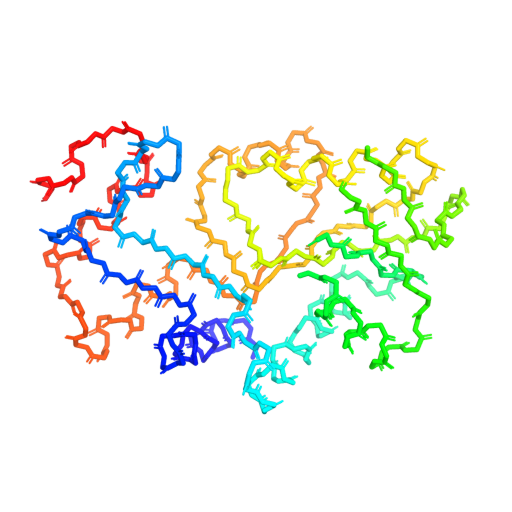 183 GLU A N 1
ATOM 1417 C CA . GLU A 1 207 ? 7.137 6.407 41.123 1.00 22.94 183 GLU A CA 1
ATOM 1418 C C . GLU A 1 207 ? 7.752 6.883 42.440 1.00 23.30 183 GLU A C 1
ATOM 1419 O O . GLU A 1 207 ? 7.969 6.090 43.349 1.00 23.46 183 GLU A O 1
ATOM 1425 N N . LYS A 1 208 ? 8.036 8.176 42.520 1.00 23.65 184 LYS A N 1
ATOM 1426 C CA . LYS A 1 208 ? 8.604 8.814 43.698 1.00 25.03 184 LYS A CA 1
ATOM 1427 C C . LYS A 1 208 ? 7.620 9.017 44.835 1.00 25.37 184 LYS A C 1
ATOM 1428 O O . LYS A 1 208 ? 8.014 9.365 45.948 1.00 25.27 184 LYS A O 1
ATOM 1434 N N . GLY A 1 209 ? 6.332 8.843 44.561 1.00 24.85 185 GLY A N 1
ATOM 1435 C CA . GLY A 1 209 ? 5.323 9.063 45.575 1.00 24.99 185 GLY A CA 1
ATOM 1436 C C . GLY A 1 209 ? 4.946 10.517 45.783 1.00 25.41 185 GLY A C 1
ATOM 1437 O O . GLY A 1 209 ? 4.195 10.828 46.705 1.00 26.86 185 GLY A O 1
ATOM 1438 N N . ILE A 1 210 ? 5.474 11.411 44.942 1.00 24.56 186 ILE A N 1
ATOM 1439 C CA . ILE A 1 210 ? 5.126 12.831 44.994 1.00 25.23 186 ILE A CA 1
ATOM 1440 C C . ILE A 1 210 ? 3.634 12.987 44.686 1.00 25.14 186 ILE A C 1
ATOM 1441 O O . ILE A 1 210 ? 2.924 13.766 45.339 1.00 26.64 186 ILE A O 1
ATOM 1446 N N . ILE A 1 211 ? 3.168 12.238 43.691 1.00 24.08 187 ILE A N 1
ATOM 1447 C CA . ILE A 1 211 ? 1.757 12.201 43.309 1.00 23.52 187 ILE A CA 1
ATOM 1448 C C . ILE A 1 211 ? 1.279 10.755 43.297 1.00 23.31 187 ILE A C 1
ATOM 1449 O O . ILE A 1 211 ? 2.087 9.820 43.332 1.00 23.28 187 ILE A O 1
ATOM 1454 N N . GLY A 1 212 ? -0.039 10.576 43.256 1.00 22.60 188 GLY A N 1
ATOM 1455 C CA . GLY A 1 212 ? -0.639 9.269 43.177 1.00 22.28 188 GLY A CA 1
ATOM 1456 C C . GLY A 1 212 ? -1.512 9.145 41.945 1.00 22.76 188 GLY A C 1
ATOM 1457 O O . GLY A 1 212 ? -1.476 9.998 41.056 1.00 22.18 188 GLY A O 1
ATOM 1458 N N . GLN A 1 213 ? -2.313 8.090 41.915 1.00 22.05 189 GLN A N 1
ATOM 1459 C CA . GLN A 1 213 ? -3.183 7.801 40.782 1.00 22.81 189 GLN A CA 1
ATOM 1460 C C . GLN A 1 213 ? -4.277 8.865 40.585 1.00 21.02 189 GLN A C 1
ATOM 1461 O O . GLN A 1 213 ? -4.608 9.231 39.446 1.00 21.12 189 GLN A O 1
ATOM 1467 N N . ALA A 1 214 ? -4.825 9.385 41.686 1.00 20.24 190 ALA A N 1
ATOM 1468 C CA . ALA A 1 214 ? -5.872 10.416 41.604 1.00 19.99 190 ALA A CA 1
ATOM 1469 C C . ALA A 1 214 ? -5.344 11.706 40.953 1.00 20.78 190 ALA A C 1
ATOM 1470 O O . ALA A 1 214 ? -6.024 12.333 40.115 1.00 21.49 190 ALA A O 1
ATOM 1472 N N . GLU A 1 215 ? -4.132 12.102 41.329 1.00 21.11 191 GLU A N 1
ATOM 1473 C CA . GLU A 1 215 ? -3.517 13.307 40.777 1.00 20.90 191 GLU A CA 1
ATOM 1474 C C . GLU A 1 215 ? -3.064 13.071 39.345 1.00 21.04 191 GLU A C 1
ATOM 1475 O O . GLU A 1 215 ? -3.037 13.995 38.523 1.00 20.65 191 GLU A O 1
ATOM 1481 N N . THR A 1 216 ? -2.688 11.834 39.046 1.00 21.17 192 THR A N 1
ATOM 1482 C CA . THR A 1 216 ? -2.281 11.504 37.690 1.00 21.29 192 THR A CA 1
ATOM 1483 C C . THR A 1 216 ? -3.444 11.770 36.751 1.00 21.04 192 THR A C 1
ATOM 1484 O O . THR A 1 216 ? -3.250 12.302 35.681 1.00 21.01 192 THR A O 1
ATOM 1488 N N . LYS A 1 217 ? -4.655 11.407 37.167 1.00 20.71 193 LYS A N 1
ATOM 1489 C CA . LYS A 1 217 ? -5.827 11.648 36.346 1.00 21.22 193 LYS A CA 1
ATOM 1490 C C . LYS A 1 217 ? -6.023 13.143 36.115 1.00 20.55 193 LYS A C 1
ATOM 1491 O O . LYS A 1 217 ? -6.365 13.547 35.007 1.00 20.63 193 LYS A O 1
ATOM 1497 N N . LYS A 1 218 ? -5.839 13.961 37.156 1.00 20.08 194 LYS A N 1
ATOM 1498 C CA . LYS A 1 218 ? -5.971 15.413 37.004 1.00 19.04 194 LYS A CA 1
ATOM 1499 C C . LYS A 1 218 ? -4.917 15.952 36.034 1.00 19.30 194 LYS A C 1
ATOM 1500 O O . LYS A 1 218 ? -5.225 16.810 35.202 1.00 19.33 194 LYS A O 1
ATOM 1506 N N . LEU A 1 219 ? -3.668 15.479 36.166 1.00 18.84 195 LEU A N 1
ATOM 1507 C CA . LEU A 1 219 ? -2.585 15.876 35.258 1.00 18.90 195 LEU A CA 1
ATOM 1508 C C . LEU A 1 219 ? -2.889 15.505 33.813 1.00 19.31 195 LEU A C 1
ATOM 1509 O O . LEU A 1 219 ? -2.639 16.289 32.908 1.00 18.33 195 LEU A O 1
ATOM 1514 N N . GLN A 1 220 ? -3.448 14.318 33.604 1.00 20.27 196 GLN A N 1
ATOM 1515 C CA . GLN A 1 220 ? -3.794 13.875 32.258 1.00 21.09 196 GLN A CA 1
ATOM 1516 C C . GLN A 1 220 ? -4.860 14.767 31.637 1.00 21.04 196 GLN A C 1
ATOM 1517 O O . GLN A 1 220 ? -4.772 15.131 30.453 1.00 20.73 196 GLN A O 1
ATOM 1523 N N . GLU A 1 221 ? -5.849 15.154 32.440 1.00 21.03 197 GLU A N 1
ATOM 1524 C CA . GLU A 1 221 ? -6.925 16.001 31.934 1.00 21.97 197 GLU A CA 1
ATOM 1525 C C . GLU A 1 221 ? -6.476 17.428 31.625 1.00 20.82 197 GLU A C 1
ATOM 1526 O O . GLU A 1 221 ? -6.950 18.029 30.657 1.00 20.76 197 GLU A O 1
ATOM 1532 N N . TRP A 1 222 ? -5.559 17.970 32.422 1.00 20.46 198 TRP A N 1
ATOM 1533 C CA . TRP A 1 222 ? -5.042 19.301 32.161 1.00 18.73 198 TRP A CA 1
ATOM 1534 C C . TRP A 1 222 ? -4.336 19.362 30.818 1.00 19.92 198 TRP A C 1
ATOM 1535 O O . TRP A 1 222 ? -4.575 20.279 30.049 1.00 21.06 198 TRP A O 1
ATOM 1546 N N . ARG A 1 223 ? -3.487 18.379 30.530 1.00 20.70 199 ARG A N 1
ATOM 1547 C CA . ARG A 1 223 ? -2.727 18.390 29.294 1.00 21.71 199 ARG A CA 1
ATOM 1548 C C . ARG A 1 223 ? -3.650 18.359 28.090 1.00 23.14 199 ARG A C 1
ATOM 1549 O O . ARG A 1 223 ? -3.365 18.987 27.064 1.00 23.07 199 ARG A O 1
ATOM 1557 N N . LYS A 1 224 ? -4.720 17.585 28.206 1.00 24.42 200 LYS A N 1
ATOM 1558 C CA . LYS A 1 224 ? -5.701 17.482 27.118 1.00 25.88 200 LYS A CA 1
ATOM 1559 C C . LYS A 1 224 ? -6.482 18.772 26.896 1.00 26.04 200 LYS A C 1
ATOM 1560 O O . LYS A 1 224 ? -6.793 19.125 25.758 1.00 25.81 200 LYS A O 1
ATOM 1566 N N . ASN A 1 225 ? -6.809 19.477 27.972 1.00 25.51 201 ASN A N 1
ATOM 1567 C CA . ASN A 1 225 ? -7.584 20.713 27.876 1.00 26.27 201 ASN A CA 1
ATOM 1568 C C . ASN A 1 225 ? -7.114 21.661 28.963 1.00 25.94 201 ASN A C 1
ATOM 1569 O O . ASN A 1 225 ? -7.771 21.802 29.992 1.00 25.20 201 ASN A O 1
ATOM 1574 N N . PRO A 1 226 ? -5.969 22.316 28.742 1.00 25.65 202 PRO A N 1
ATOM 1575 C CA . PRO A 1 226 ? -5.394 23.133 29.818 1.00 26.18 202 PRO A CA 1
ATOM 1576 C C . PRO A 1 226 ? -6.176 24.362 30.255 1.00 27.80 202 PRO A C 1
ATOM 1577 O O . PRO A 1 226 ? -6.031 24.809 31.411 1.00 28.30 202 PRO A O 1
ATOM 1581 N N . ALA A 1 227 ? -7.006 24.891 29.366 1.00 28.83 203 ALA A N 1
ATOM 1582 C CA . ALA A 1 227 ? -7.791 26.082 29.661 1.00 30.89 203 ALA A CA 1
ATOM 1583 C C . ALA A 1 227 ? -9.170 25.752 30.242 1.00 31.61 203 ALA A C 1
ATOM 1584 O O . ALA A 1 227 ? -9.891 26.653 30.663 1.00 33.67 203 ALA A O 1
ATOM 1586 N N . AS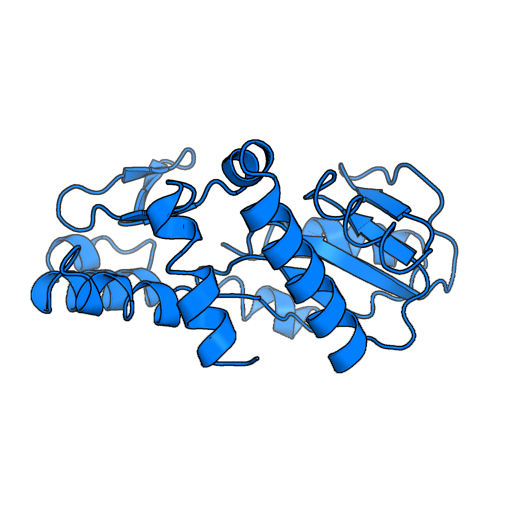P A 1 228 ? -9.530 24.468 30.249 1.00 31.95 204 ASP A N 1
ATOM 1587 C CA . ASP A 1 228 ? -10.804 23.985 30.789 1.00 33.06 204 ASP A CA 1
ATOM 1588 C C . ASP A 1 228 ? -10.583 23.563 32.238 1.00 32.69 204 ASP A C 1
ATOM 1589 O O . ASP A 1 228 ? -9.820 22.635 32.501 1.00 34.00 204 ASP A O 1
ATOM 1594 N N . GLU A 1 229 ? -11.251 24.211 33.185 1.00 32.18 205 GLU A N 1
ATOM 1595 C CA . GLU A 1 229 ? -10.994 23.896 34.598 1.00 31.46 205 GLU A CA 1
ATOM 1596 C C . GLU A 1 229 ? -11.616 22.601 35.136 1.00 30.21 205 GLU A C 1
ATOM 1597 O O . GLU A 1 229 ? -11.522 22.322 36.329 1.00 29.42 205 GLU A O 1
ATOM 1603 N N . ALA A 1 230 ? -12.180 21.776 34.256 1.00 28.82 206 ALA A N 1
ATOM 1604 C CA . ALA A 1 230 ? -12.688 20.480 34.678 1.00 28.25 206 ALA A CA 1
ATOM 1605 C C . ALA A 1 230 ? -11.557 19.610 35.262 1.00 27.14 206 ALA A C 1
ATOM 1606 O O . ALA A 1 230 ? -11.800 18.781 36.139 1.00 26.97 206 ALA A O 1
ATOM 1608 N N . TRP A 1 231 ? -10.326 19.787 34.777 1.00 26.15 207 TRP A N 1
ATOM 1609 C CA . TRP A 1 231 ? -9.201 18.985 35.284 1.00 25.57 207 TRP A CA 1
ATOM 1610 C C . TRP A 1 231 ? -9.044 19.125 36.778 1.00 25.40 207 TRP A C 1
ATOM 1611 O O . TRP A 1 231 ? -8.607 18.193 37.452 1.00 25.74 207 TRP A O 1
ATOM 1622 N N . ILE A 1 232 ? -9.390 20.292 37.308 1.00 26.02 208 ILE A N 1
ATOM 1623 C CA . ILE A 1 232 ? -9.222 20.543 38.735 1.00 26.28 208 ILE A CA 1
ATOM 1624 C C . ILE A 1 232 ? -9.991 19.542 39.603 1.00 27.71 208 ILE A C 1
ATOM 1625 O O . ILE A 1 232 ? -9.526 19.159 40.679 1.00 27.06 208 ILE A O 1
ATOM 1630 N N . THR A 1 233 ? -11.161 19.122 39.127 1.00 28.96 209 THR A N 1
ATOM 1631 C CA . THR A 1 233 ? -11.992 18.166 39.852 1.00 30.15 209 THR A CA 1
ATOM 1632 C C . THR A 1 233 ? -12.052 16.791 39.174 1.00 30.68 209 THR A C 1
ATOM 1633 O O . THR A 1 233 ? -12.920 15.974 39.498 1.00 31.38 209 THR A O 1
ATOM 1637 N N . ALA A 1 234 ? -11.122 16.530 38.258 1.00 31.10 210 ALA A N 1
ATOM 1638 C CA . ALA A 1 234 ? -11.051 15.244 37.563 1.00 31.45 210 ALA A CA 1
ATOM 1639 C C . ALA A 1 234 ? -10.767 14.089 38.536 1.00 32.29 210 ALA A C 1
ATOM 1640 O O . ALA A 1 234 ? -11.206 12.956 38.310 1.00 33.20 210 ALA A O 1
#

Organism: Bacillus anthracis (NCBI:txid1392)

CATH classification: 3.40.50.2020

Secondary structure (DSSP, 8-state):
-HHHHHHHHHHHHHHHTSEEE-TTS-EE-TTS-EESEEE-GGGGGG-HHHHHHHHHHHHHHHHHH-TT--EEEE--HHHHHHHHHHHT--EEEE--PEES---TT-EEEEEEEEESSSHHHHHHHHHHHHTT-EEEEEEEEEE---HHHHHHHHHTT--EEESS-HHHHHHHHHHTTSS-HHHHHHHHHHHH-TT-GGGGG-

Radius of gyration: 16.91 Å; Cα contacts (8 Å, |Δi|>4): 409; chains: 1; bounding box: 45×35×41 Å

Solvent-accessible surface area: 9739 Å² total; per-residue (Å²): 126,86,112,63,45,60,72,102,0,0,20,53,0,25,114,22,24,0,3,81,17,84,4,105,99,36,58,80,41,133,96,43,50,71,0,0,0,82,10,20,7,166,58,0,80,86,90,80,160,22,57,95,48,0,0,36,2,0,20,58,22,0,113,79,70,12,94,84,14,72,0,0,0,0,43,29,77,26,4,0,39,72,0,10,110,104,36,127,40,79,55,2,79,3,174,100,112,38,46,52,146,17,93,179,41,46,62,0,0,0,0,6,48,31,10,24,70,2,30,72,2,33,74,1,0,56,4,0,85,128,44,35,10,89,18,36,0,0,0,0,1,0,20,4,57,8,85,47,1,119,96,85,12,104,90,23,128,13,45,42,78,18,4,0,12,6,52,10,0,11,97,8,0,44,120,84,60,87,7,35,166,75,33,26,112,26,0,98,52,0,67,120,84,32,86,74,100,55,2,48,119,36